Protein 7KSI (pdb70)

Foldseek 3Di:
DQQWDWDDADPDIDIDGPQWADWYFDDDAPQFGKTWTQRNVVRAIKIKTKRFLQLPDQVSLQFLLVFLVVLVAFDAQQAWHFPAKDFSDDDLVRTTMIMTMGHDADFFQLVVLQDQDALVLLLLLLLSVLLQLLSCVLQVQQAQQFARRQKTHHPVSRIYGRGRHDPDDDPDPRDDDCLLGALCVLQVFDDDNLRVLSSSLQSSLSSLVVDRQQDDPHSVSRVVSLCQAAWQDDVVQLVRGDVVSSVVSVPDDGHHHDQLCVSRPPVSFPPDDPVRVVLVVLSSVLSVQSSHRRPVRHDHSVVSCVRVSRVVPDDVVRSDDDHDDDDDDDDHSSVSSVSSVVSSVD

Secondary structure (DSSP, 8-state):
--SEEEEEETTEEEEEETTEEEEEEEEE-SS-EEEEEEETTTTEEEEEEEEESGGGSHHHHHHHHHHHHHHHH---TTB--EEEEE-S-SSTTT--EEEEEEE--SEEHHHHHHS---HHHHHHHHHHHHHHHHHHHHTT---S---GGGEEE-TTS-EEE----------SSPPPP-TT--HHHHTT----TTHHHHHHHHHHHHHHHSS-SS--SSHHHHHHHHHHHH-SPPHHHHTTS-HHHHHHHHTSPP-----HHHHS-GGGS--SSHHHHHHHHHHHHHHHHHS-SSTTTSPPHHHHHTSTTTGGG--HHHH-------------HHHHHHHHHHHH--

Solvent-accessible surface area: 17625 Å² total; per-residue (Å²): 184,103,123,34,50,67,52,112,12,64,153,19,58,0,33,0,43,91,63,1,76,99,23,112,97,98,38,75,47,74,46,7,52,34,0,14,4,82,1,56,102,88,106,92,85,0,10,0,58,25,4,45,96,4,3,85,49,57,45,43,0,61,76,2,35,53,14,5,35,31,14,118,74,11,126,20,124,6,2,12,66,38,70,37,38,15,13,16,39,166,57,44,137,96,0,78,18,0,1,18,0,20,42,42,19,89,24,44,0,52,92,10,6,144,104,162,16,64,6,105,127,10,3,50,4,0,6,6,0,0,1,0,0,40,18,0,25,65,28,67,10,40,0,48,9,0,14,3,56,39,0,19,10,63,107,88,16,41,1,32,0,44,13,0,2,32,63,136,158,54,171,70,127,138,142,75,50,92,60,12,17,1,0,2,24,15,14,57,26,47,94,98,83,19,1,0,0,1,1,0,0,2,0,0,0,17,2,2,53,76,148,65,7,3,50,20,228,87,46,95,43,4,3,27,86,0,4,66,25,34,4,40,16,49,105,62,0,7,151,89,10,101,107,117,47,88,93,77,4,63,108,67,72,139,66,110,23,83,73,38,80,124,10,1,54,86,108,66,11,55,38,113,52,141,114,31,98,108,32,4,49,35,0,41,57,0,0,34,90,0,5,29,12,10,7,82,156,11,27,45,10,84,84,0,2,96,11,69,0,0,58,83,66,100,59,101,87,39,7,120,33,123,83,136,140,178,64,99,142,145,37,85,111,141,88,12,35,70,46,0,28,126,41,9,103,171

Radius of gyration: 21.52 Å; Cα contacts (8 Å, |Δi|>4): 553; chains: 1; bounding box: 42×51×68 Å

Sequence (346 aa):
DNQFYSVEVGDSTFTVLKRYQNLKPIGSGAQGIVCAAYDAVLDRNVAIKKLSRPFQNQTHAKRAYRELVLMKCVNHKNIISLLNVFTPQKTLEEFQDVYLVMELMDANLCQVIQMELDHERMSYLLYQMLCGIKHLHSAGIIHRDLKPSNIVVKSDCTLKILDFGLASFMMTPYVVTRYYRAPEVILGMGYKENVDIWSVGCIMGEMVRHKILFPGRDYIDQWNKVIEQLGTPCPEFMKKLQPTVRNYVENRPKYAGLTFPKLFPDSLFPADSEHNKLKASQARDLLSKMLVIDPAKRISVDDALQHPYINVWYDPAEVEAPPPQLDEREHTIEEWKELIYKEVMN

GO terms:
  GO:0005515 protein binding (F, IPI)
  GO:0006468 protein phosphorylation (P, IMP)
  GO:0004705 JUN kinase activity (F, TAS)
  GO:0004708 MAP kinase kinase activity (F, TAS)
  GO:0007165 signal transduction (P, TAS)
  GO:0038095 Fc-epsilon receptor signaling pathway (P, TAS)
  GO:0005654 nucleoplasm (C, TAS)
  GO:0005829 cytosol (C, TAS)
  GO:0090398 cellular senescence (P, TAS)
  GO:0005654 nucleoplasm (C, IDA)

Nearest PDB structures (foldseek):
  1pmn-assembly1_A  TM=9.966E-01  e=2.059E-62  Homo sapiens
  2zdt-assembly1_A  TM=9.951E-01  e=8.839E-62  Homo sapiens
  3cgf-assembly1_A  TM=9.981E-01  e=5.021E-61  unclassified
  1pmv-assembly1_A  TM=9.876E-01  e=7.902E-62  Homo sapiens
  4awi-assembly1_A  TM=9.811E-01  e=5.556E-59  Homo sapiens

Structure (mmCIF, N/CA/C/O backbone):
data_7KSI
#
_entry.id   7KSI
#
_cell.length_a   52.133
_cell.length_b   71.086
_cell.length_c   107.398
_cell.angle_alpha   90.000
_cell.angle_beta   90.000
_cell.angle_gamma   90.000
#
_symmetry.space_group_name_H-M   'P 21 21 21'
#
loop_
_entity.id
_entity.type
_entity.pdbx_description
1 polymer 'Mitogen-activated protein kinase 10'
2 non-polymer 4-(4-{[(2-chloro-6-fluorophenyl)carbamoyl]amino}-1H-pyrazol-1-yl)-5-methyl-N-(oxetan-3-yl)thiophene-2-carboxamide
3 water water
#
loop_
_atom_site.group_PDB
_atom_site.id
_atom_site.type_symbol
_atom_site.label_atom_id
_atom_site.label_alt_id
_atom_site.label_comp_id
_atom_site.label_asym_id
_atom_site.label_entity_id
_atom_site.label_seq_id
_atom_site.pdbx_PDB_ins_code
_atom_site.Cartn_x
_atom_site.Cartn_y
_atom_site.Cartn_z
_atom_site.occupancy
_atom_site.B_iso_or_equiv
_atom_site.auth_seq_id
_atom_site.auth_comp_id
_atom_site.auth_asym_id
_atom_site.auth_atom_id
_atom_site.pdbx_PDB_model_num
ATOM 1 N N . ASP A 1 45 ? 25.239 7.424 61.472 1.00 42.57 45 ASP A N 1
ATOM 2 C CA . ASP A 1 45 ? 24.522 8.460 62.214 1.00 42.85 45 ASP A CA 1
ATOM 3 C C . ASP A 1 45 ? 24.265 9.663 61.300 1.00 41.71 45 ASP A C 1
ATOM 4 O O . ASP A 1 45 ? 23.122 10.119 61.206 1.00 42.29 45 ASP A O 1
ATOM 12 N N . ASN A 1 46 ? 25.301 10.157 60.581 1.00 39.89 46 ASN A N 1
ATOM 13 C CA . ASN A 1 46 ? 25.107 11.248 59.604 1.00 38.60 46 ASN A CA 1
ATOM 14 C C . ASN A 1 46 ? 24.206 10.689 58.481 1.00 36.13 46 ASN A C 1
ATOM 15 O O . ASN A 1 46 ? 24.390 9.542 58.079 1.00 36.33 46 ASN A O 1
ATOM 26 N N . GLN A 1 47 ? 23.172 11.433 58.081 1.00 34.32 47 GLN A N 1
ATOM 27 C CA . GLN A 1 47 ? 22.243 10.980 57.030 1.00 33.46 47 GLN A CA 1
ATOM 28 C C . GLN A 1 47 ? 22.923 10.858 55.661 1.00 31.47 47 GLN A C 1
ATOM 29 O O . GLN A 1 47 ? 22.482 10.072 54.829 1.00 30.72 47 GLN A O 1
ATOM 43 N N . PHE A 1 48 ? 23.978 11.646 55.431 1.00 30.76 48 PHE A N 1
ATOM 44 C CA . PHE A 1 48 ? 24.704 11.693 54.177 1.00 30.71 48 PHE A CA 1
ATOM 45 C C . PHE A 1 48 ? 26.148 11.214 54.341 1.00 30.68 48 PHE A C 1
ATOM 46 O O . PHE A 1 48 ? 26.690 11.228 55.446 1.00 30.34 48 PHE A O 1
ATOM 63 N N . TYR A 1 49 ? 26.771 10.821 53.219 1.00 30.36 49 TYR A N 1
ATOM 64 C CA . TYR A 1 49 ? 28.191 10.485 53.146 1.00 30.20 49 TYR A CA 1
ATOM 65 C C . TYR A 1 49 ? 28.731 10.982 51.781 1.00 30.64 49 TYR A C 1
ATOM 66 O O . TYR A 1 49 ? 27.959 11.166 50.835 1.00 30.46 49 TYR A O 1
ATOM 84 N N . SER A 1 50 ? 30.031 11.280 51.710 1.00 31.40 50 SER A N 1
ATOM 85 C CA . SER A 1 50 ? 30.657 11.813 50.502 1.00 33.09 50 SER A CA 1
ATOM 86 C C . SER A 1 50 ? 31.646 10.847 49.894 1.00 35.04 50 SER A C 1
ATOM 87 O O . SER A 1 50 ? 32.432 10.236 50.615 1.00 34.94 50 SER A O 1
ATOM 95 N N . VAL A 1 51 ? 31.629 10.742 48.551 1.00 36.83 51 VAL A N 1
ATOM 96 C CA . VAL A 1 51 ? 32.535 9.879 47.794 1.00 38.99 51 VAL A CA 1
ATOM 97 C C . VAL A 1 51 ? 33.005 10.615 46.551 1.00 41.36 51 VAL A C 1
ATOM 98 O O . VAL A 1 51 ? 32.248 11.375 45.947 1.00 41.13 51 VAL A O 1
ATOM 111 N N . GLU A 1 52 ? 34.267 10.388 46.178 1.00 43.35 52 GLU A N 1
ATOM 112 C CA . GLU A 1 52 ? 34.875 11.032 45.027 1.00 45.71 52 GLU A CA 1
ATOM 113 C C . GLU A 1 52 ? 34.624 10.177 43.791 1.00 47.88 52 GLU A C 1
ATOM 114 O O . GLU A 1 52 ? 34.867 8.971 43.814 1.00 48.42 52 GLU A O 1
ATOM 126 N N . VAL A 1 53 ? 34.097 10.794 42.732 1.00 48.92 53 VAL A N 1
ATOM 127 C CA . VAL A 1 53 ? 33.816 10.129 41.466 1.00 50.36 53 VAL A CA 1
ATOM 128 C C . VAL A 1 53 ? 34.470 10.994 40.406 1.00 51.63 53 VAL A C 1
ATOM 129 O O . VAL A 1 53 ? 33.863 11.954 39.925 1.00 51.91 53 VAL A O 1
ATOM 142 N N . GLY A 1 54 ? 35.730 10.696 40.109 1.00 51.99 54 GLY A N 1
ATOM 143 C CA . GLY A 1 54 ? 36.506 11.495 39.175 1.00 52.44 54 GLY A CA 1
ATOM 144 C C . GLY A 1 54 ? 36.832 12.818 39.832 1.00 52.39 54 GLY A C 1
ATOM 145 O O . GLY A 1 54 ? 37.298 12.835 40.971 1.00 52.93 54 GLY A O 1
ATOM 149 N N . ASP A 1 55 ? 36.547 13.933 39.152 1.00 51.77 55 ASP A N 1
ATOM 150 C CA . ASP A 1 55 ? 36.777 15.262 39.723 1.00 51.34 55 ASP A CA 1
ATOM 151 C C . ASP A 1 55 ? 35.591 15.744 40.587 1.00 49.34 55 ASP A C 1
ATOM 152 O O . ASP A 1 55 ? 35.722 16.785 41.224 1.00 49.63 55 ASP A O 1
ATOM 161 N N . SER A 1 56 ? 34.445 15.014 40.613 1.00 47.15 56 SER A N 1
ATOM 162 C CA . SER A 1 56 ? 33.248 15.443 41.349 1.00 45.22 56 SER A CA 1
ATOM 163 C C . SER A 1 56 ? 33.028 14.733 42.686 1.00 42.55 56 SER A C 1
ATOM 164 O O . SER A 1 56 ? 33.058 13.502 42.744 1.00 42.77 56 SER A O 1
ATOM 172 N N . THR A 1 57 ? 32.727 15.510 43.743 1.00 40.14 57 THR A N 1
ATOM 173 C CA . THR A 1 57 ? 32.409 14.949 45.053 1.00 38.45 57 THR A CA 1
ATOM 174 C C . THR A 1 57 ? 30.892 14.793 45.123 1.00 35.92 57 THR A C 1
ATOM 175 O O . THR A 1 57 ? 30.167 15.769 44.936 1.00 35.87 57 THR A O 1
ATOM 186 N N . PHE A 1 58 ? 30.422 13.569 45.391 1.00 33.44 58 PHE A N 1
ATOM 187 C CA . PHE A 1 58 ? 29.003 13.258 45.510 1.00 31.67 58 PHE A CA 1
ATOM 188 C C . PHE A 1 58 ? 28.643 13.053 46.978 1.00 29.57 58 PHE A C 1
ATOM 189 O O . PHE A 1 58 ? 29.063 12.055 47.565 1.00 29.64 58 PHE A O 1
ATOM 206 N N . THR A 1 59 ? 27.854 13.971 47.564 1.00 27.87 59 THR A N 1
ATOM 207 C CA . THR A 1 59 ? 27.376 13.849 48.943 1.00 26.77 59 THR A CA 1
ATOM 208 C C . THR A 1 59 ? 25.940 13.380 48.839 1.00 25.21 59 THR A C 1
ATOM 209 O O . THR A 1 59 ? 25.071 14.133 48.420 1.00 24.74 59 THR A O 1
ATOM 220 N N . VAL A 1 60 ? 25.693 12.107 49.182 1.00 24.33 60 VAL A N 1
ATOM 221 C CA . VAL A 1 60 ? 24.386 11.494 48.994 1.00 23.95 60 VAL A CA 1
ATOM 222 C C . VAL A 1 60 ? 23.869 10.806 50.244 1.00 23.97 60 VAL A C 1
ATOM 223 O O . VAL A 1 60 ? 24.637 10.532 51.168 1.00 23.74 60 VAL A O 1
ATOM 236 N N . LEU A 1 61 ? 22.556 10.512 50.266 1.00 24.06 61 LEU A N 1
ATOM 237 C CA . LEU A 1 61 ? 21.926 9.758 51.362 1.00 24.62 61 LEU A CA 1
ATOM 238 C C . LEU A 1 61 ? 22.584 8.360 51.441 1.00 24.25 61 LEU A C 1
ATOM 239 O O . LEU A 1 61 ? 22.948 7.794 50.407 1.00 24.18 61 LEU A O 1
ATOM 255 N N . LYS A 1 62 ? 22.772 7.834 52.647 1.00 24.22 62 LYS A N 1
ATOM 256 C CA . LYS A 1 62 ? 23.461 6.544 52.829 1.00 24.49 62 LYS A CA 1
ATOM 257 C C . LYS A 1 62 ? 22.747 5.346 52.198 1.00 23.77 62 LYS A C 1
ATOM 258 O O . LYS A 1 62 ? 23.378 4.304 52.027 1.00 23.67 62 LYS A O 1
ATOM 277 N N . ARG A 1 63 ? 21.472 5.490 51.800 1.00 23.25 63 ARG A N 1
ATOM 278 C CA . ARG A 1 63 ? 20.775 4.431 51.077 1.00 22.66 63 ARG A CA 1
ATOM 279 C C . ARG A 1 63 ? 21.465 4.157 49.725 1.00 23.07 63 ARG A C 1
ATOM 280 O O . ARG A 1 63 ? 21.391 3.045 49.241 1.00 23.50 63 ARG A O 1
ATOM 301 N N . TYR A 1 64 ? 22.123 5.160 49.117 1.00 23.13 64 TYR A N 1
ATOM 302 C CA . TYR A 1 64 ? 22.781 4.979 47.819 1.00 23.32 64 TYR A CA 1
ATOM 303 C C . TYR A 1 64 ? 24.208 4.534 48.039 1.00 24.99 64 TYR A C 1
ATOM 304 O O . TYR A 1 64 ? 24.996 5.299 48.568 1.00 25.83 64 TYR A O 1
ATOM 322 N N . GLN A 1 65 ? 24.543 3.313 47.612 1.00 25.75 6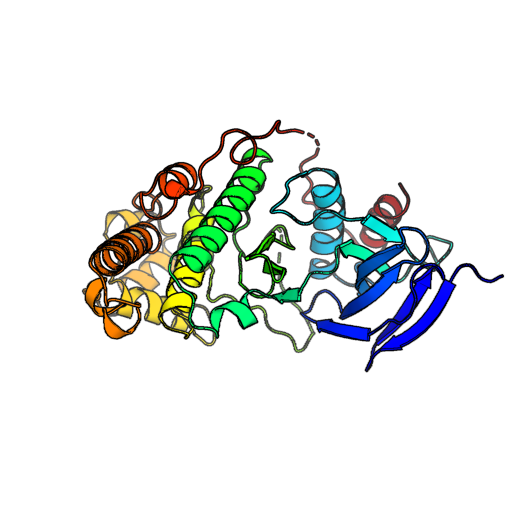5 GLN A N 1
ATOM 323 C CA . GLN A 1 65 ? 25.849 2.709 47.821 1.00 26.98 65 GLN A CA 1
ATOM 324 C C . GLN A 1 65 ? 26.542 2.328 46.514 1.00 27.20 65 GLN A C 1
ATOM 325 O O . GLN A 1 65 ? 25.884 2.136 45.483 1.00 26.73 65 GLN A O 1
ATOM 339 N N . ASN A 1 66 ? 27.882 2.173 46.573 1.00 27.60 66 ASN A N 1
ATOM 340 C CA . ASN A 1 66 ? 28.689 1.733 45.422 1.00 28.36 66 ASN A CA 1
ATOM 341 C C . ASN A 1 66 ? 28.488 2.638 44.197 1.00 28.32 66 ASN A C 1
ATOM 342 O O . ASN A 1 66 ? 28.161 2.164 43.103 1.00 27.76 66 ASN A O 1
ATOM 353 N N . LEU A 1 67 ? 28.672 3.939 44.397 1.00 28.83 67 LEU A N 1
ATOM 354 C CA . LEU A 1 67 ? 28.546 4.921 43.331 1.00 30.28 67 LEU A CA 1
ATOM 355 C C . LEU A 1 67 ? 29.667 4.699 42.318 1.00 32.22 67 LEU A C 1
ATOM 356 O O . LEU A 1 67 ? 30.800 4.446 42.710 1.00 32.21 67 LEU A O 1
ATOM 372 N N . LYS A 1 68 ? 29.344 4.758 41.024 1.00 33.76 68 LYS A N 1
ATOM 373 C CA . LYS A 1 68 ? 30.326 4.556 39.963 1.00 36.03 68 LYS A CA 1
ATOM 374 C C . LYS A 1 68 ? 30.027 5.534 38.827 1.00 38.42 68 LYS A C 1
ATOM 375 O O . LYS A 1 68 ? 28.857 5.764 38.527 1.00 37.76 68 LYS A O 1
ATOM 394 N N . PRO A 1 69 ? 31.052 6.100 38.162 1.00 40.83 69 PRO A N 1
ATOM 395 C CA . PRO A 1 69 ? 30.767 7.026 37.051 1.00 42.51 69 PRO A CA 1
ATOM 396 C C . PRO A 1 69 ? 30.187 6.298 35.843 1.00 44.30 69 PRO A C 1
ATOM 397 O O . PRO A 1 69 ? 30.555 5.153 35.598 1.00 44.31 69 PRO A O 1
ATOM 408 N N . ILE A 1 70 ? 29.245 6.935 35.129 1.00 45.79 70 ILE A N 1
ATOM 409 C CA . ILE A 1 70 ? 28.637 6.360 33.921 1.00 47.94 70 ILE A CA 1
ATOM 410 C C . ILE A 1 70 ? 28.659 7.369 32.756 1.00 50.63 70 ILE A C 1
ATOM 411 O O . ILE A 1 70 ? 28.977 6.998 31.628 1.00 51.06 70 ILE A O 1
ATOM 427 N N . GLY A 1 71 ? 28.311 8.625 33.029 0.00 52.19 71 GLY A N 1
ATOM 428 C CA . GLY A 1 71 ? 28.296 9.656 32.000 0.00 54.20 71 GLY A CA 1
ATOM 429 C C . GLY A 1 71 ? 28.283 11.066 32.549 0.00 55.90 71 GLY A C 1
ATOM 430 O O . GLY A 1 71 ? 28.246 11.273 33.765 0.00 56.09 71 GLY A O 1
ATOM 434 N N . SER A 1 72 ? 28.340 12.048 31.641 0.00 56.92 72 SER A N 1
ATOM 435 C CA . SER A 1 72 ? 28.340 13.467 32.005 0.00 58.35 72 SER A CA 1
ATOM 436 C C . SER A 1 72 ? 28.106 14.319 30.754 0.00 59.09 72 SER A C 1
ATOM 437 O O . SER A 1 72 ? 28.674 14.023 29.702 0.00 59.41 72 SER A O 1
ATOM 445 N N . GLY A 1 73 ? 27.278 15.354 30.881 0.00 59.06 73 GLY A N 1
ATOM 446 C CA . GLY A 1 73 ? 26.935 16.235 29.771 0.00 59.38 73 GLY A CA 1
ATOM 447 C C . GLY A 1 73 ? 27.432 17.655 29.939 0.00 59.34 73 GLY A C 1
ATOM 448 O O . GLY A 1 73 ? 28.440 18.037 29.345 0.00 59.60 73 GLY A O 1
ATOM 452 N N . ALA A 1 74 ? 26.690 18.466 30.702 0.00 58.77 74 ALA A N 1
ATOM 453 C CA . ALA A 1 74 ? 27.025 19.879 30.932 0.00 58.57 74 ALA A CA 1
ATOM 454 C C . ALA A 1 74 ? 26.304 20.425 32.183 0.00 57.82 74 ALA A C 1
ATOM 455 O O . ALA A 1 74 ? 26.919 21.114 32.999 0.00 58.07 74 ALA A O 1
ATOM 462 N N . GLN A 1 75 ? 25.002 20.122 32.322 0.00 56.44 75 GLN A N 1
ATOM 463 C CA . GLN A 1 75 ? 24.208 20.537 33.474 0.00 55.16 75 GLN A CA 1
ATOM 464 C C . GLN A 1 75 ? 24.676 19.840 34.756 0.00 52.96 75 GLN A C 1
ATOM 465 O O . GLN A 1 75 ? 24.570 20.421 35.835 0.00 53.19 75 GLN A O 1
ATOM 479 N N . GLY A 1 76 ? 25.157 18.600 34.643 0.00 50.67 76 GLY A N 1
ATOM 480 C CA . GLY A 1 76 ? 25.636 17.869 35.805 0.00 48.34 76 GLY A CA 1
ATOM 481 C C . GLY A 1 76 ? 26.349 16.572 35.500 0.00 45.33 76 GLY A C 1
ATOM 482 O O . GLY A 1 76 ? 26.364 16.090 34.363 0.00 45.87 76 GLY A O 1
ATOM 486 N N . ILE A 1 77 ? 26.950 16.012 36.546 1.00 41.93 77 ILE A N 1
ATOM 487 C CA . ILE A 1 77 ? 27.674 14.752 36.511 1.00 38.64 77 ILE A CA 1
ATOM 488 C C . ILE A 1 77 ? 26.698 13.658 36.944 1.00 34.43 77 ILE A C 1
ATOM 489 O O . ILE A 1 77 ? 25.763 13.920 37.704 1.00 33.20 77 ILE A O 1
ATOM 505 N N . VAL A 1 78 ? 26.878 12.451 36.410 1.00 32.19 78 VAL A N 1
ATOM 506 C CA . VAL A 1 78 ? 25.967 11.349 36.679 1.00 30.73 78 VAL A CA 1
ATOM 507 C C . VAL A 1 78 ? 26.725 10.129 37.190 1.00 30.40 78 VAL A C 1
ATOM 508 O O . VAL A 1 78 ? 27.850 9.865 36.760 1.00 31.13 78 VAL A O 1
ATOM 521 N N . CYS A 1 79 ? 26.078 9.365 38.081 1.00 29.02 79 CYS A N 1
ATOM 522 C CA . CYS A 1 79 ? 26.632 8.145 38.660 1.00 28.66 79 CYS A CA 1
ATOM 523 C C . CYS A 1 79 ? 25.597 7.060 38.674 1.00 27.10 79 CYS A C 1
ATOM 524 O O . CYS A 1 79 ? 24.417 7.350 38.806 1.00 26.80 79 CYS A O 1
ATOM 532 N N . ALA A 1 80 ? 26.048 5.803 38.625 1.00 26.07 80 ALA A N 1
ATOM 533 C CA . ALA A 1 80 ? 25.225 4.635 38.891 1.00 25.74 80 ALA A CA 1
ATOM 534 C C . ALA A 1 80 ? 25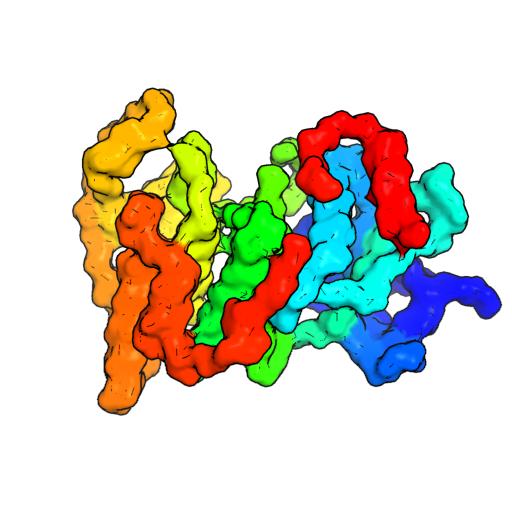.382 4.371 40.397 1.00 25.21 80 ALA A C 1
ATOM 535 O O . ALA A 1 80 ? 26.424 4.679 40.979 1.00 25.28 80 ALA A O 1
ATOM 542 N N . ALA A 1 81 ? 24.365 3.801 41.027 1.00 24.45 81 ALA A N 1
ATOM 543 C CA . ALA A 1 81 ? 24.424 3.460 42.449 1.00 24.30 81 ALA A CA 1
ATOM 544 C C . ALA A 1 81 ? 23.380 2.392 42.766 1.00 23.98 81 ALA A C 1
ATOM 545 O O . ALA A 1 81 ? 22.395 2.243 42.044 1.00 23.83 81 ALA A O 1
ATOM 552 N N . TYR A 1 82 ? 23.614 1.647 43.825 1.00 23.35 82 TYR A N 1
ATOM 553 C CA . TYR A 1 82 ? 22.665 0.682 44.330 1.00 23.09 82 TYR A CA 1
ATOM 554 C C . TYR A 1 82 ? 21.861 1.403 45.416 1.00 23.08 82 TYR A C 1
ATOM 555 O O . TYR A 1 82 ? 22.448 1.962 46.330 1.00 23.36 82 TYR A O 1
ATOM 573 N N . ASP A 1 83 ? 20.541 1.396 45.323 1.00 23.00 83 ASP A N 1
ATOM 574 C CA . ASP A 1 83 ? 19.679 1.997 46.342 1.00 23.21 83 ASP A CA 1
ATOM 575 C C . ASP A 1 83 ? 19.274 0.852 47.310 1.00 23.15 83 ASP A C 1
ATOM 576 O O . ASP A 1 83 ? 18.448 0.009 46.967 1.00 23.06 83 ASP A O 1
ATOM 585 N N . ALA A 1 84 ? 19.884 0.811 48.479 1.00 23.08 84 ALA A N 1
ATOM 586 C CA . ALA A 1 84 ? 19.602 -0.197 49.501 1.00 24.67 84 ALA A CA 1
ATOM 587 C C . ALA A 1 84 ? 18.182 -0.154 50.067 1.00 25.80 84 ALA A C 1
ATOM 588 O O . ALA A 1 84 ? 17.759 -1.146 50.644 1.00 26.64 84 ALA A O 1
ATOM 595 N N . VAL A 1 85 ? 17.441 0.955 49.908 1.00 25.64 85 VAL A N 1
ATOM 596 C CA . VAL A 1 85 ? 16.075 1.042 50.429 1.00 26.08 85 VAL A CA 1
ATOM 597 C C . VAL A 1 85 ? 15.115 0.361 49.457 1.00 26.53 85 VAL A C 1
ATOM 598 O O . VAL A 1 85 ? 14.381 -0.540 49.853 1.00 27.39 85 VAL A O 1
ATOM 611 N N . LEU A 1 86 ? 15.116 0.782 48.185 1.00 25.84 86 LEU A N 1
ATOM 612 C CA . LEU A 1 86 ? 14.251 0.204 47.151 1.00 26.48 86 LEU A CA 1
ATOM 613 C C . LEU A 1 86 ? 14.804 -1.115 46.580 1.00 26.84 86 LEU A C 1
ATOM 614 O O . LEU A 1 86 ? 14.092 -1.768 45.824 1.00 27.13 86 LEU A O 1
ATOM 630 N N . ASP A 1 87 ? 16.042 -1.517 46.947 1.00 26.63 87 ASP A N 1
ATOM 631 C CA . ASP A 1 87 ? 16.695 -2.725 46.458 1.00 27.14 87 ASP A CA 1
ATOM 632 C C . ASP A 1 87 ? 16.771 -2.708 44.931 1.00 27.32 87 ASP A C 1
ATOM 633 O O . ASP A 1 87 ? 16.339 -3.657 44.274 1.00 27.56 87 ASP A O 1
ATOM 642 N N . ARG A 1 88 ? 17.271 -1.606 44.363 1.00 27.01 88 ARG A N 1
ATOM 643 C CA . ARG A 1 88 ? 17.381 -1.484 42.898 1.00 27.25 88 ARG A CA 1
ATOM 644 C C . ARG A 1 88 ? 18.456 -0.477 42.523 1.00 26.41 88 ARG A C 1
ATOM 645 O O . ARG A 1 88 ? 18.826 0.364 43.340 1.00 26.09 88 ARG A O 1
ATOM 666 N N . ASN A 1 89 ? 18.969 -0.578 41.293 1.00 25.61 89 ASN A N 1
ATOM 667 C CA . ASN A 1 89 ? 20.009 0.318 40.811 1.00 25.19 89 ASN A CA 1
ATOM 668 C C . ASN A 1 89 ? 19.387 1.596 40.290 1.00 24.22 89 ASN A C 1
ATOM 669 O O . ASN A 1 89 ? 18.332 1.580 39.662 1.00 24.20 89 ASN A O 1
ATOM 680 N N . VAL A 1 90 ? 20.053 2.700 40.563 1.00 23.47 90 VAL A N 1
ATOM 681 C CA . VAL A 1 90 ? 19.602 4.029 40.203 1.00 22.72 90 VAL A CA 1
ATOM 682 C C . VAL A 1 90 ? 20.746 4.834 39.579 1.00 21.85 90 VAL A C 1
ATOM 683 O O . VAL A 1 90 ? 21.917 4.454 39.683 1.00 21.32 90 VAL A O 1
ATOM 696 N N . ALA A 1 91 ? 20.371 5.952 38.917 1.00 21.00 91 ALA A N 1
ATOM 697 C CA . ALA A 1 91 ? 21.265 6.944 38.353 1.00 20.32 91 ALA A CA 1
ATOM 698 C C . ALA A 1 91 ? 21.059 8.207 39.181 1.00 20.03 91 ALA A C 1
ATOM 699 O O . ALA A 1 91 ? 19.919 8.620 39.416 1.00 20.65 91 ALA A O 1
ATOM 706 N N . ILE A 1 92 ? 22.156 8.840 39.595 1.00 19.21 92 ILE A N 1
ATOM 707 C CA . ILE A 1 92 ? 22.114 10.060 40.397 1.00 18.97 92 ILE A CA 1
ATOM 708 C C . ILE A 1 92 ? 22.806 11.168 39.624 1.00 18.93 92 ILE A C 1
ATOM 709 O O . ILE A 1 92 ? 23.941 10.997 39.202 1.00 19.09 92 ILE A O 1
ATOM 725 N N . LYS A 1 93 ? 22.131 12.296 39.457 1.00 18.55 93 LYS A N 1
ATOM 726 C CA . LYS A 1 93 ? 22.690 13.465 38.784 1.00 18.67 93 LYS A CA 1
ATOM 727 C C . LYS A 1 93 ? 22.902 14.588 39.791 1.00 19.84 93 LYS A C 1
ATOM 728 O O . LYS A 1 93 ? 21.962 14.974 40.488 1.00 20.42 93 LYS A O 1
ATOM 747 N N . LYS A 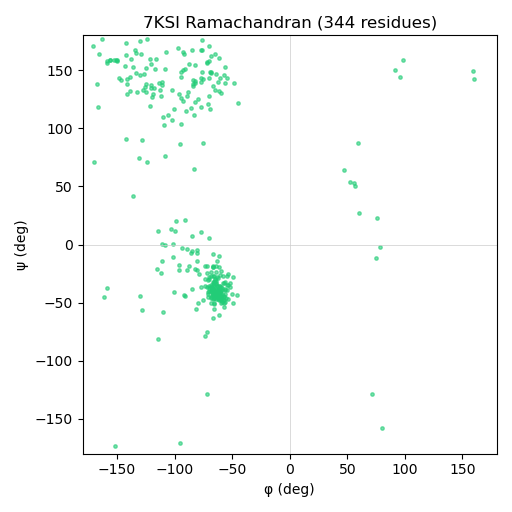1 94 ? 24.120 15.149 39.839 1.00 20.08 94 LYS A N 1
ATOM 748 C CA . LYS A 1 94 ? 24.419 16.269 40.703 1.00 21.13 94 LYS A CA 1
ATOM 749 C C . LYS A 1 94 ? 24.294 17.576 39.906 1.00 22.38 94 LYS A C 1
ATOM 750 O O . LYS A 1 94 ? 24.897 17.714 38.850 1.00 22.11 94 LYS A O 1
ATOM 769 N N . LEU A 1 95 ? 23.556 18.528 40.445 1.00 23.69 95 LEU A N 1
ATOM 770 C CA . LEU A 1 95 ? 23.367 19.875 39.890 1.00 25.11 95 LEU A CA 1
ATOM 771 C C . LEU A 1 95 ? 24.147 20.764 40.863 1.00 25.78 95 LEU A C 1
ATOM 772 O O . LEU A 1 95 ? 23.700 20.966 41.993 1.00 25.43 95 LEU A O 1
ATOM 788 N N . SER A 1 96 ? 25.348 21.210 40.463 1.00 26.27 96 SER A N 1
ATOM 789 C CA . SER A 1 96 ? 26.228 22.034 41.291 1.00 27.54 96 SER A CA 1
ATOM 790 C C . SER A 1 96 ? 25.857 23.506 41.233 1.00 28.28 96 SER A C 1
ATOM 791 O O . SER A 1 96 ? 26.023 24.127 40.176 1.00 28.64 96 SER A O 1
ATOM 799 N N . ARG A 1 97 ? 25.346 24.088 42.343 1.00 28.45 97 ARG A N 1
ATOM 800 C CA . ARG A 1 97 ? 25.004 25.528 42.378 1.00 29.22 97 ARG A CA 1
ATOM 801 C C . ARG A 1 97 ? 24.071 25.912 41.194 1.00 28.20 97 ARG A C 1
ATOM 802 O O . ARG A 1 97 ? 24.440 26.768 40.386 1.00 28.18 97 ARG A O 1
ATOM 823 N N . PRO A 1 98 ? 22.928 25.218 41.003 1.00 27.06 98 PRO A N 1
ATOM 824 C CA . PRO A 1 98 ? 22.081 25.506 39.824 1.00 27.00 98 PRO A CA 1
ATOM 825 C C . PRO A 1 98 ? 21.668 26.963 39.640 1.00 27.41 98 PRO A C 1
ATOM 826 O O . PRO A 1 98 ? 21.401 27.389 38.524 1.00 27.26 98 PRO A O 1
ATOM 837 N N . PHE A 1 99 ? 21.641 27.708 40.748 1.00 27.58 99 PHE A N 1
ATOM 838 C CA . PHE A 1 99 ? 21.275 29.119 40.827 1.00 28.27 99 PHE A CA 1
ATOM 839 C C . PHE A 1 99 ? 22.410 30.085 40.417 1.00 29.66 99 PHE A C 1
ATOM 840 O O . PHE A 1 99 ? 22.172 31.294 40.380 1.00 29.87 99 PHE A O 1
ATOM 857 N N . GLN A 1 100 ? 23.627 29.574 40.130 1.00 30.32 100 GLN A N 1
ATOM 858 C CA . GLN A 1 100 ? 24.796 30.400 39.797 1.00 31.73 100 GLN A CA 1
ATOM 859 C C . GLN A 1 100 ? 24.583 31.397 38.630 1.00 33.54 100 GLN A C 1
ATOM 860 O O . GLN A 1 100 ? 25.135 32.498 38.669 1.00 33.88 100 GLN A O 1
ATOM 874 N N . ASN A 1 101 ? 23.796 31.021 37.613 1.00 34.45 101 ASN A N 1
ATOM 875 C CA . ASN A 1 101 ? 23.504 31.915 36.493 1.00 36.34 101 ASN A CA 1
ATOM 876 C C . ASN A 1 101 ? 22.111 31.637 35.891 1.00 37.53 101 ASN A C 1
ATOM 877 O O . ASN A 1 101 ? 21.560 30.559 36.080 1.00 37.48 101 ASN A O 1
ATOM 888 N N . GLN A 1 102 ? 21.558 32.628 35.182 1.00 38.02 102 GLN A N 1
ATOM 889 C CA . GLN A 1 102 ? 20.220 32.578 34.574 1.00 39.12 102 GLN A CA 1
ATOM 890 C C . GLN A 1 102 ? 19.962 31.319 33.738 1.00 39.88 102 GLN A C 1
ATOM 891 O O . GLN A 1 102 ? 18.877 30.745 33.826 1.00 40.43 102 GLN A O 1
ATOM 905 N N . THR A 1 103 ? 20.939 30.896 32.923 1.00 39.83 103 THR A N 1
ATOM 906 C CA . THR A 1 103 ? 20.787 29.728 32.054 1.00 40.27 103 THR A CA 1
ATOM 907 C C . THR A 1 103 ? 20.672 28.428 32.855 1.00 40.81 103 THR A C 1
ATOM 908 O O . THR A 1 103 ? 19.813 27.591 32.565 1.00 40.98 103 THR A O 1
ATOM 919 N N . HIS A 1 104 ? 21.559 28.248 33.839 1.00 40.49 104 HIS A N 1
ATOM 920 C CA . HIS A 1 104 ? 21.531 27.078 34.699 1.00 40.51 104 HIS A CA 1
ATOM 921 C C . HIS A 1 104 ? 20.236 27.075 35.521 1.00 39.29 104 HIS A C 1
ATOM 922 O O . HIS A 1 104 ? 19.578 26.037 35.606 1.00 39.45 104 HIS A O 1
ATOM 936 N N . ALA A 1 105 ? 19.883 28.232 36.128 1.00 37.68 105 ALA A N 1
ATOM 937 C CA . ALA A 1 105 ? 18.729 28.369 37.021 1.00 37.29 105 ALA A CA 1
ATOM 938 C C . ALA A 1 105 ? 17.383 28.098 36.352 1.00 36.87 105 ALA A C 1
ATOM 939 O O . ALA A 1 105 ? 16.554 27.386 36.929 1.00 36.66 105 ALA A O 1
ATOM 946 N N . LYS A 1 106 ? 17.156 28.681 35.156 1.00 36.13 106 LYS A N 1
ATOM 947 C CA . LYS A 1 106 ? 15.915 28.492 34.407 1.00 36.04 106 LYS A CA 1
ATOM 948 C C . LYS A 1 106 ? 15.706 27.027 34.070 1.00 35.27 106 LYS A C 1
ATOM 949 O O . LYS A 1 106 ? 14.586 26.544 34.192 1.00 35.57 106 LYS A O 1
ATOM 968 N N . ARG A 1 107 ? 16.762 26.329 33.606 1.00 34.23 107 ARG A N 1
ATOM 969 C CA . ARG A 1 107 ? 16.655 24.910 33.242 1.00 33.80 107 ARG A CA 1
ATOM 970 C C . ARG A 1 107 ? 16.417 24.051 34.482 1.00 32.91 107 ARG A C 1
ATOM 971 O O . ARG A 1 107 ? 15.559 23.170 34.448 1.00 33.02 107 ARG A O 1
ATOM 992 N N . ALA A 1 108 ? 17.170 24.288 35.568 1.00 31.84 108 ALA A N 1
ATOM 993 C CA . ALA A 1 108 ? 17.019 23.487 36.782 1.00 31.19 108 ALA A CA 1
ATOM 994 C C . ALA A 1 108 ? 15.606 23.603 37.357 1.00 30.60 108 ALA A C 1
ATOM 995 O O . ALA A 1 108 ? 14.978 22.583 37.640 1.00 30.21 108 ALA A O 1
ATOM 1002 N N . TYR A 1 109 ? 15.076 24.832 37.445 1.00 30.26 109 TYR A N 1
ATOM 1003 C CA . TYR A 1 109 ? 13.752 25.069 37.993 1.00 30.45 109 TYR A CA 1
ATOM 1004 C C . TYR A 1 109 ? 12.677 24.449 37.117 1.00 29.25 109 TYR A C 1
ATOM 1005 O O . TYR A 1 109 ? 11.837 23.704 37.616 1.00 28.75 109 TYR A O 1
ATOM 1023 N N . ARG A 1 110 ? 12.720 24.742 35.815 1.00 28.92 110 ARG A N 1
ATOM 1024 C CA . ARG A 1 110 ? 11.739 24.256 34.852 1.00 28.95 110 ARG A CA 1
ATOM 1025 C C . ARG A 1 110 ? 11.668 22.730 34.841 1.00 28.71 110 ARG A C 1
ATOM 1026 O O . ARG A 1 110 ? 10.578 22.178 34.917 1.00 28.98 110 ARG A O 1
ATOM 1047 N N . GLU A 1 111 ? 12.816 22.053 34.780 1.00 28.05 111 GLU A N 1
ATOM 1048 C CA . GLU A 1 111 ? 12.840 20.597 34.710 1.00 27.84 111 GLU A CA 1
ATOM 1049 C C . GLU A 1 111 ? 12.392 19.953 36.029 1.00 27.97 111 GLU A C 1
ATOM 1050 O O . GLU A 1 111 ? 11.764 18.895 35.986 1.00 27.83 111 GLU A O 1
ATOM 1062 N N . LEU A 1 112 ? 12.621 20.605 37.178 1.00 28.05 112 LEU A N 1
ATOM 1063 C CA . LEU A 1 112 ? 12.119 20.087 38.454 1.00 29.55 112 LEU A CA 1
ATOM 1064 C C . LEU A 1 112 ? 10.585 20.168 38.483 1.00 31.53 112 LEU A C 1
ATOM 1065 O O . LEU A 1 112 ? 9.938 19.199 38.873 1.00 32.08 112 LEU A O 1
ATOM 1081 N N . VAL A 1 113 ? 10.008 21.297 38.034 1.00 33.06 113 VAL A N 1
ATOM 1082 C CA . VAL A 1 113 ? 8.554 21.493 38.007 1.00 35.22 113 VAL A CA 1
ATOM 1083 C C . VAL A 1 113 ? 7.883 20.577 36.966 1.00 36.00 113 VAL A C 1
ATOM 1084 O O . VAL A 1 113 ? 6.929 19.878 37.306 1.00 35.99 113 VAL A O 1
ATOM 1097 N N . LEU A 1 114 ? 8.386 20.557 35.720 1.00 36.66 114 LEU A N 1
ATOM 1098 C CA . LEU A 1 114 ? 7.817 19.709 34.662 1.00 37.93 114 LEU A CA 1
ATOM 1099 C C . LEU A 1 114 ? 7.956 18.212 34.960 1.00 39.32 114 LEU A C 1
ATOM 1100 O O . LEU A 1 114 ? 7.064 17.458 34.586 1.00 39.96 114 LEU A O 1
ATOM 1116 N N . MET A 1 115 ? 9.041 17.771 35.626 1.00 39.68 115 MET A N 1
ATOM 1117 C CA . MET A 1 115 ? 9.223 16.349 35.931 1.00 40.81 115 MET A CA 1
ATOM 1118 C C . MET A 1 115 ? 8.091 15.820 36.809 1.00 43.34 115 MET A C 1
ATOM 1119 O O . MET A 1 115 ? 7.605 14.708 36.584 1.00 43.83 115 MET A O 1
ATOM 1133 N N . LYS A 1 116 ? 7.675 16.606 37.803 1.00 44.47 116 LYS A N 1
ATOM 1134 C CA . LYS A 1 116 ? 6.579 16.228 38.696 1.00 45.74 116 LYS A CA 1
ATOM 1135 C C . LYS A 1 116 ? 5.228 16.221 37.943 1.00 46.10 116 LYS A C 1
ATOM 1136 O O . LYS A 1 116 ? 4.344 15.451 38.310 1.00 46.53 116 LYS A O 1
ATOM 1155 N N . CYS A 1 117 ? 5.085 17.032 36.874 0.00 45.84 117 CYS A N 1
ATOM 1156 C CA . CYS A 1 117 ? 3.876 17.061 36.060 0.00 46.15 117 CYS A CA 1
ATOM 1157 C C . CYS A 1 117 ? 3.754 15.779 35.189 0.00 44.84 117 CYS A C 1
ATOM 1158 O O . CYS A 1 117 ? 2.949 14.916 35.533 0.00 45.77 117 CYS A O 1
ATOM 1166 N N . VAL A 1 118 ? 4.543 15.650 34.086 1.00 42.56 118 VAL A N 1
ATOM 1167 C CA . VAL A 1 118 ? 4.484 14.523 33.136 1.00 40.66 118 VAL A CA 1
ATOM 1168 C C . VAL A 1 118 ? 4.637 13.149 33.778 1.00 38.08 118 VAL A C 1
ATOM 1169 O O . VAL A 1 118 ? 5.451 12.974 34.675 1.00 37.87 118 VAL A O 1
ATOM 1182 N N . ASN A 1 119 ? 3.895 12.163 33.260 1.00 36.30 119 ASN A N 1
ATOM 1183 C CA . ASN A 1 119 ? 3.922 10.787 33.753 1.00 35.04 119 ASN A CA 1
ATOM 1184 C C . ASN A 1 119 ? 3.809 9.865 32.547 1.00 32.55 119 ASN A C 1
ATOM 1185 O O . ASN A 1 119 ? 2.699 9.555 32.107 1.00 33.09 119 ASN A O 1
ATOM 1196 N N . HIS A 1 120 ? 4.955 9.478 31.970 1.00 29.59 120 HIS A N 1
ATOM 1197 C CA . HIS A 1 120 ? 4.959 8.626 30.781 1.00 27.53 120 HIS A CA 1
ATOM 1198 C C . HIS A 1 120 ? 6.155 7.694 30.793 1.00 25.62 120 HIS A C 1
ATOM 1199 O O . HIS A 1 120 ? 7.249 8.086 31.189 1.00 25.23 120 HIS A O 1
ATOM 1213 N N . LYS A 1 121 ? 5.949 6.461 30.348 1.00 24.47 121 LYS A N 1
ATOM 1214 C CA . LYS A 1 121 ? 6.998 5.446 30.329 1.00 23.77 121 LYS A CA 1
ATOM 1215 C C . LYS A 1 121 ? 8.190 5.838 29.453 1.00 21.90 121 LYS A C 1
ATOM 1216 O O . LYS A 1 121 ? 9.288 5.367 29.730 1.00 21.88 121 LYS A O 1
ATOM 1235 N N . ASN A 1 122 ? 7.992 6.697 28.421 1.00 20.44 122 ASN A N 1
ATOM 1236 C CA . ASN A 1 122 ? 9.089 7.160 27.554 1.00 19.87 122 ASN A CA 1
ATOM 1237 C C . ASN A 1 122 ? 9.628 8.547 27.903 1.00 20.10 122 ASN A C 1
ATOM 1238 O O . ASN A 1 122 ? 10.442 9.084 27.153 1.00 19.68 122 ASN A O 1
ATOM 1249 N N . ILE A 1 123 ? 9.239 9.089 29.071 1.00 20.19 123 ILE A N 1
ATOM 1250 C CA . ILE A 1 123 ? 9.715 10.369 29.588 1.00 20.79 123 ILE A CA 1
ATOM 1251 C C . ILE A 1 123 ? 10.263 10.103 30.972 1.00 21.51 123 ILE A C 1
ATOM 1252 O O . ILE A 1 123 ? 9.683 9.338 31.750 1.00 21.06 123 ILE A O 1
ATOM 1268 N N . ILE A 1 124 ? 11.399 10.710 31.283 1.00 22.46 124 ILE A N 1
ATOM 1269 C CA . ILE A 1 124 ? 12.037 10.585 32.595 1.00 23.92 124 ILE A CA 1
ATOM 1270 C C . ILE A 1 124 ? 11.071 10.811 33.776 1.00 24.47 124 ILE A C 1
ATOM 1271 O O . ILE A 1 124 ? 10.262 11.742 33.755 1.00 25.08 124 ILE A O 1
ATOM 1287 N N . SER A 1 125 ? 11.216 9.998 34.810 1.00 24.46 125 SER A N 1
ATOM 1288 C CA . SER A 1 125 ? 10.464 10.138 36.053 1.00 25.15 125 SER A CA 1
ATOM 1289 C C . SER A 1 125 ? 11.464 10.018 37.205 1.00 24.41 125 SER A C 1
ATOM 1290 O O . SER A 1 125 ? 12.280 9.097 37.203 1.00 24.72 125 SER A O 1
ATOM 1298 N N . LEU A 1 126 ? 11.419 10.937 38.169 1.00 23.92 126 LEU A N 1
ATOM 1299 C CA . LEU A 1 126 ? 12.336 10.889 39.298 1.00 24.07 126 LEU A CA 1
ATOM 1300 C C . LEU A 1 126 ? 11.838 9.969 40.393 1.00 24.01 126 LEU A C 1
ATOM 1301 O O . LEU A 1 126 ? 10.668 10.000 40.765 1.00 24.97 126 LEU A O 1
ATOM 1317 N N . LEU A 1 127 ? 12.755 9.199 40.960 1.00 22.92 127 LEU A N 1
ATOM 1318 C CA . LEU A 1 127 ? 12.496 8.374 42.130 1.00 21.82 127 LEU A CA 1
ATOM 1319 C C . LEU A 1 127 ? 12.680 9.245 43.384 1.00 21.81 127 LEU A C 1
ATOM 1320 O O . LEU A 1 127 ? 11.906 9.110 44.337 1.00 21.93 127 LEU A O 1
ATOM 1336 N N . ASN A 1 128 ? 13.693 10.148 43.377 1.00 20.94 128 ASN A N 1
ATOM 1337 C CA . ASN A 1 128 ? 13.983 11.018 44.510 1.00 20.81 128 ASN A CA 1
ATOM 1338 C C . ASN A 1 128 ? 14.665 12.331 44.056 1.00 20.90 128 ASN A C 1
ATOM 1339 O O . ASN A 1 128 ? 15.175 12.434 42.930 1.00 20.41 128 ASN A O 1
ATOM 1350 N N . VAL A 1 129 ? 14.571 13.341 44.917 1.00 21.09 129 VAL A N 1
ATOM 1351 C CA . VAL A 1 129 ? 15.198 14.673 44.793 1.00 21.72 129 VAL A CA 1
ATOM 1352 C C . VAL A 1 129 ? 15.693 14.994 46.195 1.00 21.64 129 VAL A C 1
ATOM 1353 O O . VAL A 1 129 ? 14.907 14.860 47.136 1.00 22.16 129 VAL A O 1
ATOM 1366 N N . PHE A 1 130 ? 16.944 15.442 46.356 1.00 21.13 130 PHE A N 1
ATOM 1367 C CA . PHE A 1 130 ? 17.440 15.794 47.693 1.00 21.18 130 PHE A CA 1
ATOM 1368 C C . PHE A 1 130 ? 18.620 16.735 47.651 1.00 21.64 130 PHE A C 1
ATOM 1369 O O . PHE A 1 130 ? 19.317 16.796 46.645 1.00 21.60 130 PHE A O 1
ATOM 1386 N N . THR A 1 131 ? 18.842 17.463 48.759 1.00 22.31 131 THR A N 1
ATOM 1387 C CA . THR A 1 131 ? 20.008 18.318 48.947 1.00 23.06 131 THR A CA 1
ATOM 1388 C C . THR A 1 131 ? 20.683 17.910 50.264 1.00 23.73 131 THR A C 1
ATOM 1389 O O . THR A 1 131 ? 19.958 17.696 51.230 1.00 24.73 131 THR A O 1
ATOM 1400 N N . PRO A 1 132 ? 22.027 17.766 50.361 1.00 24.26 132 PRO A N 1
ATOM 1401 C CA . PRO A 1 132 ? 22.631 17.457 51.678 1.00 25.44 132 PRO A CA 1
ATOM 1402 C C . PRO A 1 132 ? 22.653 18.631 52.673 1.00 26.97 132 PRO A C 1
ATOM 1403 O O . PRO A 1 132 ? 22.844 18.429 53.882 1.00 27.25 132 PRO A O 1
ATOM 1414 N N . GLN A 1 133 ? 22.496 19.868 52.164 1.00 27.11 133 GLN A N 1
ATOM 1415 C CA . GLN A 1 133 ? 22.502 21.087 52.967 1.00 27.50 133 GLN A CA 1
ATOM 1416 C C . GLN A 1 133 ? 21.157 21.261 53.696 1.00 28.90 133 GLN A C 1
ATOM 1417 O O . GLN A 1 133 ? 20.100 20.964 53.129 1.00 28.33 133 GLN A O 1
ATOM 1431 N N . LYS A 1 134 ? 21.209 21.710 54.974 1.00 30.40 134 LYS A N 1
ATOM 1432 C CA . LYS A 1 134 ? 20.030 21.811 55.842 1.00 32.44 134 LYS A CA 1
ATOM 1433 C C . LYS A 1 134 ? 19.224 23.127 55.766 1.00 33.60 134 LYS A C 1
ATOM 1434 O O . LYS A 1 134 ? 18.062 23.126 56.181 1.00 34.08 134 LYS A O 1
ATOM 1453 N N . THR A 1 135 ? 19.799 24.223 55.246 1.00 33.39 135 THR A N 1
ATOM 1454 C CA . THR A 1 135 ? 19.079 25.502 55.166 1.00 33.68 135 THR A CA 1
ATOM 1455 C C . THR A 1 135 ? 19.241 26.171 53.788 1.00 34.44 135 THR A C 1
ATOM 1456 O O . THR A 1 135 ? 20.076 25.754 52.986 1.00 34.24 135 THR A O 1
ATOM 1467 N N . LEU A 1 136 ? 18.427 27.207 53.514 1.00 34.77 136 LEU A N 1
ATOM 1468 C CA . LEU A 1 136 ? 18.515 27.976 52.282 1.00 35.34 136 LEU A CA 1
ATOM 1469 C C . LEU A 1 136 ? 19.886 28.659 52.201 1.00 35.81 136 LEU A C 1
ATOM 1470 O O . LEU A 1 136 ? 20.474 28.685 51.125 1.00 36.29 136 LEU A O 1
ATOM 1486 N N . GLU A 1 137 ? 20.402 29.185 53.329 1.00 35.23 137 GLU A N 1
ATOM 1487 C CA . GLU A 1 137 ? 21.699 29.873 53.362 1.00 35.38 137 GLU A CA 1
ATOM 1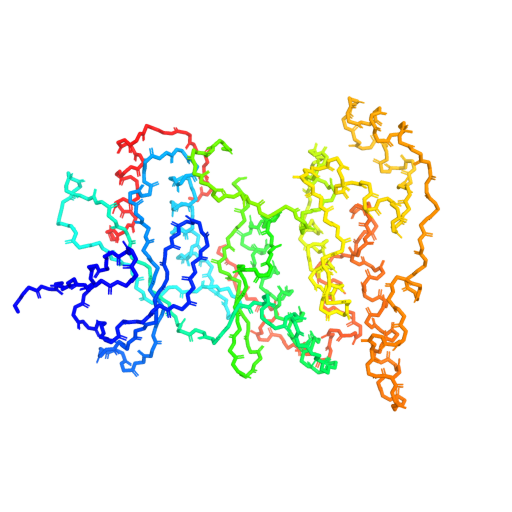488 C C . GLU A 1 137 ? 22.824 28.930 52.965 1.00 34.41 137 GLU A C 1
ATOM 1489 O O . GLU A 1 137 ? 23.698 29.302 52.187 1.00 34.50 137 GLU A O 1
ATOM 1501 N N . GLU A 1 138 ? 22.791 27.710 53.489 1.00 33.28 138 GLU A N 1
ATOM 1502 C CA . GLU A 1 138 ? 23.809 26.707 53.219 1.00 32.70 138 GLU A CA 1
ATOM 1503 C C . GLU A 1 138 ? 23.601 25.995 51.878 1.00 31.54 138 GLU A C 1
ATOM 1504 O O . GLU A 1 138 ? 24.569 25.475 51.341 1.00 32.41 138 GLU A O 1
ATOM 1516 N N . PHE A 1 139 ? 22.366 25.995 51.327 1.00 29.70 139 PHE A N 1
ATOM 1517 C CA . PHE A 1 139 ? 21.996 25.332 50.062 1.00 28.39 139 PHE A CA 1
ATOM 1518 C C . PHE A 1 139 ? 22.978 25.552 48.889 1.00 28.53 139 PHE A C 1
ATOM 1519 O O . PHE A 1 139 ? 23.246 26.693 48.515 1.00 29.16 139 PHE A O 1
ATOM 1536 N N . GLN A 1 140 ? 23.512 24.456 48.336 1.00 27.52 140 GLN A N 1
ATOM 1537 C CA . GLN A 1 140 ? 24.474 24.474 47.235 1.00 27.76 140 GLN A CA 1
ATOM 1538 C C . GLN A 1 140 ? 24.068 23.559 46.072 1.00 26.90 140 GLN A C 1
ATOM 1539 O O . GLN A 1 140 ? 23.981 24.023 44.937 1.00 27.10 140 GLN A O 1
ATOM 1553 N N . ASP A 1 141 ? 23.844 22.255 46.337 1.00 25.73 141 ASP A N 1
ATOM 1554 C CA . ASP A 1 141 ? 23.617 21.279 45.277 1.00 25.24 141 ASP A CA 1
ATOM 1555 C C . ASP A 1 141 ? 22.272 20.567 45.356 1.00 24.08 141 ASP A C 1
ATOM 1556 O O . ASP A 1 141 ? 21.689 20.432 46.429 1.00 24.64 141 ASP A O 1
ATOM 1565 N N . VAL A 1 142 ? 21.807 20.086 44.213 1.00 22.22 142 VAL A N 1
ATOM 1566 C CA . VAL A 1 142 ? 20.573 19.314 44.086 1.00 21.49 142 VAL A CA 1
ATOM 1567 C C . VAL A 1 142 ? 20.976 17.975 43.496 1.00 21.23 142 VAL A C 1
ATOM 1568 O O . VAL A 1 142 ? 21.803 17.944 42.582 1.00 21.72 142 VAL A O 1
ATOM 1581 N N . TYR A 1 143 ? 20.412 16.869 44.007 1.00 20.48 143 TYR A N 1
ATOM 1582 C CA . TYR A 1 143 ? 20.675 15.540 43.459 1.00 20.16 143 TYR A CA 1
ATOM 1583 C C . TYR A 1 143 ? 19.352 14.976 42.971 1.00 19.96 143 TYR A C 1
ATOM 1584 O O . TYR A 1 143 ? 18.356 15.053 43.681 1.00 21.34 143 TYR A O 1
ATOM 1602 N N . LEU A 1 144 ? 19.318 14.486 41.741 1.00 18.85 144 LEU A N 1
ATOM 1603 C CA . LEU A 1 144 ? 18.119 13.910 41.144 1.00 18.34 144 LEU A CA 1
ATOM 1604 C C . LEU A 1 144 ? 18.385 12.418 40.998 1.00 18.57 144 LEU A C 1
ATOM 1605 O O . LEU A 1 144 ? 19.469 12.036 40.547 1.00 19.55 144 LEU A O 1
ATOM 1621 N N . VAL A 1 145 ? 17.397 11.575 41.326 1.00 17.29 145 VAL A N 1
ATOM 1622 C CA . VAL A 1 145 ? 17.549 10.124 41.259 1.00 17.04 145 VAL A CA 1
ATOM 1623 C C . VAL A 1 145 ? 16.508 9.555 40.297 1.00 18.34 145 VAL A C 1
ATOM 1624 O O . VAL A 1 145 ? 15.349 9.958 40.336 1.00 19.40 145 VAL A O 1
ATOM 1637 N N . MET A 1 146 ? 16.921 8.654 39.421 1.00 17.89 146 MET A N 1
ATOM 1638 C CA . MET A 1 146 ? 16.014 7.976 38.500 1.00 18.28 146 MET A CA 1
ATOM 1639 C C . MET A 1 146 ? 16.441 6.526 38.343 1.00 18.89 146 MET A C 1
ATOM 1640 O O . MET A 1 146 ? 17.515 6.129 38.801 1.00 18.70 146 MET A O 1
ATOM 1654 N N . GLU A 1 147 ? 15.621 5.737 37.622 1.00 19.67 147 GLU A N 1
ATOM 1655 C CA . GLU A 1 147 ? 15.933 4.353 37.255 1.00 21.25 147 GLU A CA 1
ATOM 1656 C C . GLU A 1 147 ? 17.271 4.322 36.485 1.00 21.61 147 GLU A C 1
ATOM 1657 O O . GLU A 1 147 ? 17.529 5.238 35.700 1.00 21.78 147 GLU A O 1
ATOM 1669 N N . LEU A 1 148 ? 18.130 3.327 36.754 1.00 20.94 148 LEU A N 1
ATOM 1670 C CA . LEU A 1 148 ? 19.406 3.247 36.065 1.00 21.33 148 LEU A CA 1
ATOM 1671 C C . LEU A 1 148 ? 19.155 2.635 34.678 1.00 20.72 148 LEU A C 1
ATOM 1672 O O . LEU A 1 148 ? 18.527 1.586 34.576 1.00 20.65 148 LEU A O 1
ATOM 1688 N N . MET A 1 149 ? 19.575 3.327 33.613 1.00 20.34 149 MET A N 1
ATOM 1689 C CA . MET A 1 149 ? 19.416 2.800 32.252 1.00 20.27 149 MET A CA 1
ATOM 1690 C C . MET A 1 149 ? 20.742 2.107 31.865 1.00 20.70 149 MET A C 1
ATOM 1691 O O . MET A 1 149 ? 21.571 1.886 32.753 1.00 21.64 149 MET A O 1
ATOM 1705 N N . ASP A 1 150 ? 20.934 1.696 30.591 1.00 19.74 150 ASP A N 1
ATOM 1706 C CA . ASP A 1 150 ? 22.159 0.998 30.210 1.00 19.82 150 ASP A CA 1
ATOM 1707 C C . ASP A 1 150 ? 23.053 1.804 29.283 1.00 20.07 150 ASP A C 1
ATOM 1708 O O . ASP A 1 150 ? 24.256 1.543 29.232 1.00 20.64 150 ASP A O 1
ATOM 1717 N N . ALA A 1 151 ? 22.490 2.754 28.526 1.00 19.15 151 ALA A N 1
ATOM 1718 C CA . ALA A 1 151 ? 23.268 3.536 27.574 1.00 19.03 151 ALA A CA 1
ATOM 1719 C C . ALA A 1 151 ? 22.481 4.781 27.105 1.00 18.81 151 ALA A C 1
ATOM 1720 O O . ALA A 1 151 ? 21.274 4.865 27.325 1.00 18.56 151 ALA A O 1
ATOM 1727 N N . ASN A 1 152 ? 23.172 5.753 26.493 1.00 18.47 152 ASN A N 1
ATOM 1728 C CA . ASN A 1 152 ? 22.506 6.865 25.822 1.00 18.76 152 ASN A CA 1
ATOM 1729 C C . ASN A 1 152 ? 22.333 6.460 24.334 1.00 19.22 152 ASN A C 1
ATOM 1730 O O . ASN A 1 152 ? 22.962 5.493 23.866 1.00 19.68 152 ASN A O 1
ATOM 1741 N N . LEU A 1 153 ? 21.485 7.194 23.593 1.00 18.85 153 LEU A N 1
ATOM 1742 C CA . LEU A 1 153 ? 21.226 6.885 22.201 1.00 19.19 153 LEU A CA 1
ATOM 1743 C C . LEU A 1 153 ? 22.437 7.103 21.302 1.00 19.43 153 LEU A C 1
ATOM 1744 O O . LEU A 1 153 ? 22.477 6.510 20.232 1.00 20.27 153 LEU A O 1
ATOM 1760 N N . CYS A 1 154 ? 23.458 7.883 21.731 1.00 19.51 154 CYS A N 1
ATOM 1761 C CA . CYS A 1 154 ? 24.691 8.038 20.933 1.00 20.39 154 CYS A CA 1
ATOM 1762 C C . CYS A 1 154 ? 25.376 6.685 20.762 1.00 20.57 154 CYS A C 1
ATOM 1763 O O . CYS A 1 154 ? 25.890 6.387 19.688 1.00 21.40 154 CYS A O 1
ATOM 1771 N N . GLN A 1 155 ? 25.410 5.880 21.829 1.00 20.33 155 GLN A N 1
ATOM 1772 C CA . GLN A 1 155 ? 26.016 4.556 21.772 1.00 20.80 155 GLN A CA 1
ATOM 1773 C C . GLN A 1 155 ? 25.195 3.638 20.851 1.00 21.05 155 GLN A C 1
ATOM 1774 O O . GLN A 1 155 ? 25.763 2.900 20.052 1.00 21.21 155 GLN A O 1
ATOM 1788 N N . VAL A 1 156 ? 23.868 3.690 20.958 1.00 21.02 156 VAL A N 1
ATOM 1789 C CA . VAL A 1 156 ? 22.975 2.880 20.124 1.00 21.44 156 VAL A CA 1
ATOM 1790 C C . VAL A 1 156 ? 23.155 3.213 18.634 1.00 22.08 156 VAL A C 1
ATOM 1791 O O . VAL A 1 156 ? 23.194 2.307 17.795 1.00 22.99 156 VAL A O 1
ATOM 1804 N N . ILE A 1 157 ? 23.233 4.499 18.307 1.00 21.83 157 ILE A N 1
ATOM 1805 C CA . ILE A 1 157 ? 23.424 4.992 16.936 1.00 22.30 157 ILE A CA 1
ATOM 1806 C C . ILE A 1 157 ? 24.652 4.353 16.278 1.00 22.72 157 ILE A C 1
ATOM 1807 O O . ILE A 1 157 ? 24.624 4.129 15.078 1.00 22.58 157 ILE A O 1
ATOM 1823 N N . GLN A 1 158 ? 25.721 4.081 17.052 1.00 23.15 158 GLN A N 1
ATOM 1824 C CA . GLN A 1 158 ? 26.946 3.490 16.514 1.00 24.10 158 GLN A CA 1
ATOM 1825 C C . GLN A 1 158 ? 26.776 2.034 16.047 1.00 23.86 158 GLN A C 1
ATOM 1826 O O . GLN A 1 158 ? 27.553 1.569 15.208 1.00 24.22 158 GLN A O 1
ATOM 1840 N N . MET A 1 159 ? 25.781 1.326 16.578 1.00 22.92 159 MET A N 1
ATOM 1841 C CA . MET A 1 159 ? 25.534 -0.073 16.242 1.00 23.06 159 MET A CA 1
ATOM 1842 C C . MET A 1 159 ? 24.630 -0.231 15.010 1.00 22.98 159 MET A C 1
ATOM 1843 O O . MET A 1 159 ? 23.804 0.637 14.713 1.00 22.02 159 MET A O 1
ATOM 1857 N N . GLU A 1 160 ? 24.750 -1.388 14.330 1.00 23.31 160 GLU A N 1
ATOM 1858 C CA . GLU A 1 160 ? 23.864 -1.740 13.237 1.00 24.56 160 GLU A CA 1
ATOM 1859 C C . GLU A 1 160 ? 22.652 -2.306 13.906 1.00 26.15 160 GLU A C 1
ATOM 1860 O O . GLU A 1 160 ? 22.763 -3.290 14.645 1.00 27.82 160 GLU A O 1
ATOM 1872 N N . LEU A 1 161 ? 21.501 -1.723 13.649 1.00 26.11 161 LEU A N 1
ATOM 1873 C CA . LEU A 1 161 ? 20.256 -2.177 14.231 1.00 26.53 161 LEU A CA 1
ATOM 1874 C C . LEU A 1 161 ? 19.379 -2.789 13.175 1.00 26.37 161 LEU A C 1
ATOM 1875 O O . LEU A 1 161 ? 19.308 -2.279 12.050 1.00 26.86 161 LEU A O 1
ATOM 1891 N N . ASP A 1 162 ? 18.701 -3.885 13.530 1.00 25.23 162 ASP A N 1
ATOM 1892 C CA . ASP A 1 162 ? 17.716 -4.471 12.640 1.00 24.95 162 ASP A CA 1
ATOM 1893 C C . ASP A 1 162 ? 16.493 -3.491 12.589 1.00 24.04 162 ASP A C 1
ATOM 1894 O O . ASP A 1 162 ? 16.443 -2.513 13.364 1.00 24.45 162 ASP A O 1
ATOM 1903 N N . HIS A 1 163 ? 15.538 -3.725 11.681 1.00 22.49 163 HIS A N 1
ATOM 1904 C CA . HIS A 1 163 ? 14.349 -2.871 11.597 1.00 21.15 163 HIS A CA 1
ATOM 1905 C C . HIS A 1 163 ? 13.488 -2.995 12.840 1.00 20.29 163 HIS A C 1
ATOM 1906 O O . HIS A 1 163 ? 12.834 -2.026 13.216 1.00 20.27 163 HIS A O 1
ATOM 1920 N N . GLU A 1 164 ? 13.454 -4.185 13.466 1.00 19.94 164 GLU A N 1
ATOM 1921 C CA . GLU A 1 164 ? 12.674 -4.405 14.677 1.00 20.53 164 GLU A CA 1
ATOM 1922 C C . GLU A 1 164 ? 13.088 -3.402 15.793 1.00 20.09 164 GLU A C 1
ATOM 1923 O O . GLU A 1 164 ? 12.234 -2.684 16.290 1.00 19.41 164 GLU A O 1
ATOM 1935 N N . ARG A 1 165 ? 14.387 -3.328 16.124 1.00 20.28 165 ARG A N 1
ATOM 1936 C CA . ARG A 1 165 ? 14.879 -2.418 17.155 1.00 21.47 165 ARG A CA 1
ATOM 1937 C C . ARG A 1 165 ? 14.833 -0.940 16.713 1.00 20.80 165 ARG A C 1
ATOM 1938 O O . ARG A 1 165 ? 14.365 -0.095 17.474 1.00 20.68 165 ARG A O 1
ATOM 1959 N N . MET A 1 166 ? 15.268 -0.633 15.480 1.00 20.19 166 MET A N 1
ATOM 1960 C CA . MET A 1 166 ? 15.230 0.744 14.967 1.00 20.29 166 MET A CA 1
ATOM 1961 C C . MET A 1 166 ? 13.802 1.321 15.003 1.00 18.43 166 MET A C 1
ATOM 1962 O O . MET A 1 166 ? 13.608 2.405 15.542 1.00 16.97 166 MET A O 1
ATOM 1976 N N . SER A 1 167 ? 12.803 0.591 14.471 1.00 17.82 167 SER A N 1
ATOM 1977 C CA . SER A 1 167 ? 11.409 1.049 14.487 1.00 17.90 167 SER A CA 1
ATOM 1978 C C . SER A 1 167 ? 10.816 1.119 15.902 1.00 18.52 167 SER A C 1
ATOM 1979 O O . SER A 1 167 ? 9.985 1.982 16.138 1.00 18.95 167 SER A O 1
ATOM 1987 N N . TYR A 1 168 ? 11.208 0.220 16.831 1.00 18.11 168 TYR A N 1
ATOM 1988 C CA . TYR A 1 168 ? 10.702 0.249 18.203 1.00 18.53 168 TYR A CA 1
ATOM 1989 C C . TYR A 1 168 ? 11.266 1.465 18.942 1.00 18.18 168 TYR A C 1
ATOM 1990 O O . TYR A 1 168 ? 10.541 2.115 19.693 1.00 18.06 168 TYR A O 1
ATOM 2008 N N . LEU A 1 169 ? 12.552 1.787 18.725 1.00 17.58 169 LEU A N 1
ATOM 2009 C CA . LEU A 1 169 ? 13.150 2.973 19.334 1.00 16.81 169 LEU A CA 1
ATOM 2010 C C . LEU A 1 169 ? 12.464 4.238 18.779 1.00 16.23 169 LEU A C 1
ATOM 2011 O O . LEU A 1 169 ? 12.166 5.145 19.540 1.00 15.56 169 LEU A O 1
ATOM 2027 N N . LEU A 1 170 ? 12.185 4.288 17.463 1.00 16.25 170 LEU A N 1
ATOM 2028 C CA . LEU A 1 170 ? 11.520 5.464 16.877 1.00 16.60 170 LEU A CA 1
ATOM 2029 C C . LEU A 1 170 ? 10.081 5.567 17.398 1.00 17.34 170 LEU A C 1
ATOM 2030 O O . LEU A 1 170 ? 9.646 6.653 17.765 1.00 17.47 170 LEU A O 1
ATOM 2046 N N . TYR A 1 171 ? 9.367 4.424 17.514 1.00 17.23 171 TYR A N 1
ATOM 2047 C CA . TYR A 1 171 ? 8.006 4.402 18.052 1.00 17.52 171 TYR A CA 1
ATOM 2048 C C . TYR A 1 171 ? 7.949 5.039 19.464 1.00 17.18 171 TYR A C 1
ATOM 2049 O O . TYR A 1 171 ? 7.063 5.858 19.745 1.00 16.57 171 TYR A O 1
ATOM 2067 N N . GLN A 1 172 ? 8.897 4.660 20.343 1.00 16.93 172 GLN A N 1
ATOM 2068 C CA . GLN A 1 172 ? 8.947 5.169 21.722 1.00 17.19 172 GLN A CA 1
ATOM 2069 C C . GLN A 1 172 ? 9.294 6.654 21.812 1.00 18.15 172 GLN A C 1
ATOM 2070 O O . GLN A 1 172 ? 8.711 7.365 22.632 1.00 18.84 172 GLN A O 1
ATOM 2084 N N . MET A 1 173 ? 10.200 7.151 20.947 1.00 17.85 173 MET A N 1
ATOM 2085 C CA . MET A 1 173 ? 10.511 8.578 20.912 1.00 17.62 173 MET A CA 1
ATOM 2086 C C . MET A 1 173 ? 9.256 9.345 20.508 1.00 16.69 173 MET A C 1
ATOM 2087 O O . MET A 1 173 ? 8.923 10.329 21.152 1.00 16.21 173 MET A O 1
ATOM 2101 N N . LEU A 1 174 ? 8.512 8.840 19.502 1.00 15.94 174 LEU A N 1
ATOM 2102 C CA . LEU A 1 174 ? 7.281 9.488 19.080 1.00 15.59 174 LEU A CA 1
ATOM 2103 C C . LEU A 1 174 ? 6.209 9.432 20.162 1.00 15.37 174 LEU A C 1
ATOM 2104 O O . LEU A 1 174 ? 5.470 10.398 20.292 1.00 15.14 174 LEU A O 1
ATOM 2120 N N . CYS A 1 175 ? 6.103 8.333 20.931 1.00 15.83 175 CYS A N 1
ATOM 2121 C CA . CYS A 1 175 ? 5.141 8.284 22.048 1.00 17.54 175 CYS A CA 1
ATOM 2122 C C . CYS A 1 175 ? 5.507 9.322 23.126 1.00 18.69 175 CYS A C 1
ATOM 2123 O O . CYS A 1 175 ? 4.619 9.992 23.679 1.00 19.29 175 CYS A O 1
ATOM 2131 N N . GLY A 1 176 ? 6.801 9.455 23.414 1.00 18.64 176 GLY A N 1
ATOM 2132 C CA . GLY A 1 176 ? 7.275 10.419 24.410 1.00 18.90 176 GLY A CA 1
ATOM 2133 C C . GLY A 1 176 ? 7.016 11.852 23.972 1.00 18.88 176 GLY A C 1
ATOM 2134 O O . GLY A 1 176 ? 6.456 12.637 24.733 1.00 19.33 176 GLY A O 1
ATOM 2138 N N . ILE A 1 177 ? 7.334 12.180 22.714 1.00 18.47 177 ILE A N 1
ATOM 2139 C CA . ILE A 1 177 ? 7.085 13.517 22.166 1.00 20.26 177 ILE A CA 1
ATOM 2140 C C . ILE A 1 177 ? 5.590 13.804 22.131 1.00 20.34 177 ILE A C 1
ATOM 2141 O O . ILE A 1 177 ? 5.189 14.935 22.417 1.00 19.84 177 ILE A O 1
ATOM 2157 N N . LYS A 1 178 ? 4.760 12.795 21.792 1.00 20.61 178 LYS A N 1
ATOM 2158 C CA . LYS A 1 178 ? 3.301 12.967 21.811 1.00 21.56 178 LYS A CA 1
ATOM 2159 C C . LYS A 1 178 ? 2.820 13.309 23.223 1.00 21.72 178 LYS A C 1
ATOM 2160 O O . LYS A 1 178 ? 1.927 14.140 23.380 1.00 21.96 178 LYS A O 1
ATOM 2179 N N . HIS A 1 179 ? 3.383 12.654 24.248 1.00 21.94 179 HIS A N 1
ATOM 2180 C CA . HIS A 1 179 ? 2.985 12.929 25.621 1.00 22.25 179 HIS A CA 1
ATOM 2181 C C . HIS A 1 179 ? 3.403 14.351 25.999 1.00 22.37 179 HIS A C 1
ATOM 2182 O O . HIS A 1 179 ? 2.610 15.088 26.588 1.00 22.90 179 HIS A O 1
ATOM 2196 N N . LEU A 1 180 ? 4.620 14.764 25.615 1.00 21.76 180 LEU A N 1
ATOM 2197 C CA . LEU A 1 180 ? 5.091 16.120 25.897 1.00 21.95 180 LEU A CA 1
ATOM 2198 C C . LEU A 1 180 ? 4.160 17.151 25.237 1.00 22.75 180 LEU A C 1
ATOM 2199 O O . LEU A 1 180 ? 3.689 18.063 25.916 1.00 23.48 180 LEU A O 1
ATOM 2215 N N . HIS A 1 181 ? 3.798 16.928 23.979 1.00 22.58 181 HIS A N 1
ATOM 2216 C CA . HIS A 1 181 ? 2.905 17.826 23.246 1.00 23.27 181 HIS A CA 1
ATOM 2217 C C . HIS A 1 181 ? 1.505 17.901 23.897 1.00 25.19 181 HIS A C 1
ATOM 2218 O O . HIS A 1 181 ? 0.952 18.987 23.992 1.00 25.30 181 HIS A O 1
ATOM 2232 N N . SER A 1 182 ? 0.963 16.775 24.399 1.00 26.81 182 SER A N 1
ATOM 2233 C CA . SER A 1 182 ? -0.325 16.759 25.104 1.00 28.25 182 SER A CA 1
ATOM 2234 C C . SER A 1 182 ? -0.258 17.574 26.405 1.00 28.76 182 SER A C 1
ATOM 2235 O O . SER A 1 182 ? -1.270 18.147 26.808 1.00 28.96 182 SER A O 1
ATOM 2243 N N . ALA A 1 183 ? 0.922 17.629 27.063 1.00 28.97 183 ALA A N 1
ATOM 2244 C CA . ALA A 1 183 ? 1.126 18.442 28.273 1.00 29.51 183 ALA A CA 1
ATOM 2245 C C . ALA A 1 183 ? 1.489 19.922 27.953 1.00 29.26 183 ALA A C 1
ATOM 2246 O O . ALA A 1 183 ? 1.831 20.677 28.867 1.00 29.42 183 ALA A O 1
ATOM 2253 N N . GLY A 1 184 ? 1.421 20.322 26.678 1.00 28.65 184 GLY A N 1
ATOM 2254 C CA . GLY A 1 184 ? 1.762 21.674 26.243 1.00 28.31 184 GLY A CA 1
ATOM 2255 C C . GLY A 1 184 ? 3.257 21.941 26.187 1.00 27.63 184 GLY A C 1
ATOM 2256 O O . GLY A 1 184 ? 3.675 23.099 26.247 1.00 28.27 184 GLY A O 1
ATOM 2260 N N . ILE A 1 185 ? 4.086 20.885 26.070 1.00 26.10 185 ILE A N 1
ATOM 2261 C CA . ILE A 1 185 ? 5.541 21.038 26.036 1.00 24.97 185 ILE A CA 1
ATOM 2262 C C . ILE A 1 185 ? 6.063 20.716 24.633 1.00 23.76 185 ILE A C 1
ATOM 2263 O O . ILE A 1 185 ? 6.031 19.564 24.233 1.00 23.69 185 ILE A O 1
ATOM 2279 N N . ILE A 1 186 ? 6.539 21.723 23.890 1.00 22.65 186 ILE A N 1
ATOM 2280 C CA . ILE A 1 186 ? 7.143 21.512 22.567 1.00 22.46 186 ILE A CA 1
ATOM 2281 C C . ILE A 1 186 ? 8.662 21.579 22.849 1.00 21.32 186 ILE A C 1
ATOM 2282 O O . ILE A 1 186 ? 9.143 22.568 23.396 1.00 21.41 186 ILE A O 1
ATOM 2298 N N . HIS A 1 187 ? 9.378 20.480 22.618 1.00 19.76 187 HIS A N 1
ATOM 2299 C CA . HIS A 1 187 ? 10.775 20.331 23.041 1.00 19.53 187 HIS A CA 1
ATOM 2300 C C . HIS A 1 187 ? 11.793 21.266 22.319 1.00 19.37 187 HIS A C 1
ATOM 2301 O O . HIS A 1 187 ? 12.463 22.050 22.991 1.00 18.61 187 HIS A O 1
ATOM 2315 N N . ARG A 1 188 ? 11.957 21.130 20.992 1.00 19.34 188 ARG A N 1
ATOM 2316 C CA . ARG A 1 188 ? 12.868 21.936 20.160 1.00 20.29 188 ARG A CA 1
ATOM 2317 C C . ARG A 1 188 ? 14.369 21.601 20.279 1.00 20.40 188 ARG A C 1
ATOM 2318 O O . ARG A 1 188 ? 15.122 22.084 19.429 1.00 21.57 188 ARG A O 1
ATOM 2339 N N . ASP A 1 189 ? 14.818 20.794 21.265 1.00 19.14 189 ASP A N 1
ATOM 2340 C CA . ASP A 1 189 ? 16.227 20.435 21.347 1.00 18.77 189 ASP A CA 1
ATOM 2341 C C . ASP A 1 189 ? 16.418 18.959 21.647 1.00 18.52 189 ASP A C 1
ATOM 2342 O O . ASP A 1 189 ? 17.330 18.583 22.375 1.00 19.05 189 ASP A O 1
ATOM 2351 N N . LEU A 1 190 ? 15.623 18.113 21.000 1.00 18.01 190 LEU A N 1
ATOM 2352 C CA . LEU A 1 190 ? 15.727 16.673 21.183 1.00 17.86 190 LEU A CA 1
ATOM 2353 C C . LEU A 1 190 ? 17.023 16.190 20.542 1.00 17.32 190 LEU A C 1
ATOM 2354 O O . LEU A 1 190 ? 17.296 16.534 19.384 1.00 17.00 190 LEU A O 1
ATOM 2370 N N . LYS A 1 191 ? 17.850 15.441 21.295 1.00 16.86 191 LYS A N 1
ATOM 2371 C CA . LYS A 1 191 ? 19.115 14.951 20.748 1.00 16.59 191 LYS A CA 1
ATOM 2372 C C . LYS A 1 191 ? 19.527 13.616 21.390 1.00 16.53 191 LYS A C 1
ATOM 2373 O O . LYS A 1 191 ? 19.081 13.306 22.501 1.00 16.44 191 LYS A O 1
ATOM 2392 N N . PRO A 1 192 ? 20.393 12.826 20.709 1.00 16.35 192 PRO A N 1
ATOM 2393 C CA . PRO A 1 192 ? 20.762 11.506 21.236 1.00 16.54 192 PRO A CA 1
ATOM 2394 C C . PRO A 1 192 ? 21.347 11.443 22.649 1.00 17.10 192 PRO A C 1
ATOM 2395 O O . PRO A 1 192 ? 21.044 10.499 23.361 1.00 16.92 192 PRO A O 1
ATOM 2406 N N . SER A 1 193 ? 22.182 12.406 23.051 1.00 17.73 193 SER A N 1
ATOM 2407 C CA . SER A 1 193 ? 22.776 12.401 24.392 1.00 18.65 193 SER A CA 1
ATOM 2408 C C . SER A 1 193 ? 21.729 12.552 25.502 1.00 19.94 193 SER A C 1
ATOM 2409 O O . SER A 1 193 ? 21.999 12.167 26.643 1.00 21.34 193 SER A O 1
ATOM 2417 N N . ASN A 1 194 ? 20.554 13.139 25.192 1.00 19.38 194 ASN A N 1
ATOM 2418 C CA . ASN A 1 194 ? 19.477 13.287 26.178 1.00 19.14 194 ASN A CA 1
ATOM 2419 C C . ASN A 1 194 ? 18.402 12.209 26.053 1.00 19.18 194 ASN A C 1
ATOM 2420 O O . ASN A 1 194 ? 17.302 12.389 26.561 1.00 19.38 194 ASN A O 1
ATOM 2431 N N . ILE A 1 195 ? 18.724 11.080 25.406 1.00 18.44 195 ILE A N 1
ATOM 2432 C CA . ILE A 1 195 ? 17.826 9.956 25.268 1.00 18.43 195 ILE A CA 1
ATOM 2433 C C . ILE A 1 195 ? 18.595 8.746 25.767 1.00 18.67 195 ILE A C 1
ATOM 2434 O O . ILE A 1 195 ? 19.758 8.549 25.400 1.00 18.45 195 ILE A O 1
ATOM 2450 N N . VAL A 1 196 ? 17.939 7.941 26.624 1.00 17.61 196 VAL A N 1
ATOM 2451 C CA . VAL A 1 196 ? 18.562 6.763 27.210 1.00 17.40 196 VAL A CA 1
ATOM 2452 C C . VAL A 1 196 ? 17.754 5.530 26.942 1.00 17.26 196 VAL A C 1
ATOM 2453 O O . VAL A 1 196 ? 16.548 5.616 26.756 1.00 17.34 196 VAL A O 1
ATOM 2466 N N . VAL A 1 197 ? 18.427 4.371 26.895 1.00 17.37 197 VAL A N 1
ATOM 2467 C CA . VAL A 1 197 ? 17.769 3.101 26.630 1.00 18.65 197 VAL A CA 1
ATOM 2468 C C . VAL A 1 197 ? 18.314 2.013 27.564 1.00 19.75 197 VAL A C 1
ATOM 2469 O O . VAL A 1 197 ? 19.442 2.107 28.052 1.00 19.63 197 VAL A O 1
ATOM 2482 N N . LYS A 1 198 ? 17.532 0.947 27.723 1.00 20.45 198 LYS A N 1
ATOM 2483 C CA . LYS A 1 198 ? 17.933 -0.262 28.439 1.00 21.57 198 LYS A CA 1
ATOM 2484 C C . LYS A 1 198 ? 18.171 -1.397 27.417 1.00 21.88 198 LYS A C 1
ATOM 2485 O O . LYS A 1 198 ? 17.763 -1.285 26.257 1.00 20.53 198 LYS A O 1
ATOM 2504 N N . SER A 1 199 ? 18.827 -2.495 27.857 1.00 22.73 199 SER A N 1
ATOM 2505 C CA . SER A 1 199 ? 19.115 -3.675 27.025 1.00 23.68 199 SER A CA 1
ATOM 2506 C C . SER A 1 199 ? 17.877 -4.223 26.313 1.00 24.44 199 SER A C 1
ATOM 2507 O O . SER A 1 199 ? 17.994 -4.753 25.216 1.00 25.39 199 SER A O 1
ATOM 2515 N N . ASP A 1 200 ? 16.702 -4.124 26.944 1.00 24.43 200 ASP A N 1
ATOM 2516 C CA . ASP A 1 200 ? 15.442 -4.582 26.356 1.00 24.61 200 ASP A CA 1
ATOM 2517 C C . ASP A 1 200 ? 14.881 -3.616 25.283 1.00 25.12 200 ASP A C 1
ATOM 2518 O O . ASP A 1 200 ? 13.732 -3.771 24.887 1.00 25.51 200 ASP A O 1
ATOM 2527 N N . CYS A 1 201 ? 15.649 -2.616 24.839 1.00 25.60 201 CYS A N 1
ATOM 2528 C CA . CYS A 1 201 ? 15.193 -1.676 23.809 1.00 26.36 201 CYS A CA 1
ATOM 2529 C C . CYS A 1 201 ? 14.227 -0.578 24.334 1.00 25.14 201 CYS A C 1
ATOM 2530 O O . CYS A 1 201 ? 13.865 0.297 23.546 1.00 24.94 201 CYS A O 1
ATOM 2538 N N . THR A 1 202 ? 13.836 -0.580 25.638 1.00 23.54 202 THR A N 1
ATOM 2539 C CA . THR A 1 202 ? 12.972 0.493 26.157 1.00 22.86 202 THR A CA 1
ATOM 2540 C C . THR A 1 202 ? 13.749 1.817 26.193 1.00 21.59 202 THR A C 1
ATOM 2541 O O . THR A 1 202 ? 14.958 1.819 26.382 1.00 21.77 202 THR A O 1
ATOM 2552 N N . LEU A 1 203 ? 13.047 2.934 26.001 1.00 19.87 203 LEU A N 1
ATOM 2553 C CA . LEU A 1 203 ? 13.648 4.243 25.822 1.00 18.42 203 LEU A CA 1
ATOM 2554 C C . LEU A 1 203 ? 12.983 5.332 26.658 1.00 17.90 203 LEU A C 1
ATOM 2555 O O . LEU A 1 203 ? 11.772 5.298 26.856 1.00 18.39 203 LEU A O 1
ATOM 2571 N N . LYS A 1 204 ? 13.768 6.327 27.105 1.00 17.03 204 LYS A N 1
ATOM 2572 C CA . LYS A 1 204 ? 13.255 7.475 27.842 1.00 16.59 204 LYS A CA 1
ATOM 2573 C C . LYS A 1 204 ? 13.984 8.735 27.421 1.00 16.41 204 LYS A C 1
ATOM 2574 O O . LYS A 1 204 ? 15.206 8.718 27.274 1.00 16.83 204 LYS A O 1
ATOM 2593 N N . ILE A 1 205 ? 13.233 9.832 27.259 1.00 15.43 205 ILE A N 1
ATOM 2594 C CA . ILE A 1 205 ? 13.779 11.150 26.977 1.00 15.59 205 ILE A CA 1
ATOM 2595 C C . ILE A 1 205 ? 14.070 11.806 28.361 1.00 15.85 205 ILE A C 1
ATOM 2596 O O . ILE A 1 205 ? 13.211 11.785 29.256 1.00 14.40 205 ILE A O 1
ATOM 2612 N N . LEU A 1 206 ? 15.284 12.366 28.529 1.00 16.43 206 LEU A N 1
ATOM 2613 C CA . LEU A 1 206 ? 15.758 12.911 29.795 1.00 18.27 206 LEU A CA 1
ATOM 2614 C C . LEU A 1 206 ? 15.445 14.376 30.055 1.00 18.73 206 LEU A C 1
ATOM 2615 O O . LEU A 1 206 ? 15.479 14.782 31.213 1.00 18.82 206 LEU A O 1
ATOM 2631 N N . ASP A 1 207 ? 15.188 15.182 29.011 1.00 18.06 207 ASP A N 1
ATOM 2632 C CA . ASP A 1 207 ? 14.992 16.619 29.194 1.00 18.39 207 ASP A CA 1
ATOM 2633 C C . ASP A 1 207 ? 13.712 17.167 28.512 1.00 19.23 207 ASP A C 1
ATOM 2634 O O . ASP A 1 207 ? 12.998 16.442 27.796 1.00 18.50 207 ASP A O 1
ATOM 2643 N N . PHE A 1 208 ? 13.445 18.468 28.746 1.00 19.85 208 PHE A N 1
ATOM 2644 C CA . PHE A 1 208 ? 12.268 19.154 28.247 1.00 21.22 208 PHE A CA 1
ATOM 2645 C C . PHE A 1 208 ? 12.568 20.262 27.216 1.00 22.94 208 PHE A C 1
ATOM 2646 O O . PHE A 1 208 ? 11.658 21.002 26.857 1.00 23.14 208 PHE A O 1
ATOM 2663 N N . GLY A 1 209 ? 13.800 20.332 26.708 1.00 23.65 209 GLY A N 1
ATOM 2664 C CA . GLY A 1 209 ? 14.162 21.251 25.640 1.00 25.08 209 GLY A CA 1
ATOM 2665 C C . GLY A 1 209 ? 14.447 22.699 25.969 1.00 26.71 209 GLY A C 1
ATOM 2666 O O . GLY A 1 209 ? 14.793 23.043 27.101 1.00 26.37 209 GLY A O 1
ATOM 2670 N N . LEU A 1 210 ? 14.316 23.557 24.935 1.00 27.96 210 LEU A N 1
ATOM 2671 C CA . LEU A 1 210 ? 14.587 24.990 25.037 1.00 29.18 210 LEU A CA 1
ATOM 2672 C C . LEU A 1 210 ? 13.567 25.712 25.913 1.00 31.43 210 LEU A C 1
ATOM 2673 O O . LEU A 1 210 ? 12.387 25.360 25.910 1.00 31.42 210 LEU A O 1
ATOM 2689 N N . ALA A 1 211 ? 14.009 26.773 26.612 1.00 33.14 211 ALA A N 1
ATOM 2690 C CA . ALA A 1 211 ? 13.107 27.574 27.444 1.00 35.15 211 ALA A CA 1
ATOM 2691 C C . ALA A 1 211 ? 12.200 28.458 26.568 1.00 36.28 211 ALA A C 1
ATOM 2692 O O . ALA A 1 211 ? 12.384 28.546 25.345 1.00 36.75 211 ALA A O 1
ATOM 2699 N N . SER A 1 217 ? 21.579 32.270 27.560 1.00 62.61 217 SER A N 1
ATOM 2700 C CA . SER A 1 217 ? 22.194 31.896 26.289 1.00 62.91 217 SER A CA 1
ATOM 2701 C C . SER A 1 217 ? 23.724 31.891 26.399 1.00 63.03 217 SER A C 1
ATOM 2702 O O . SER A 1 217 ? 24.374 31.038 25.795 1.00 63.28 217 SER A O 1
ATOM 2709 N N . PHE A 1 218 ? 24.299 32.845 27.155 1.00 62.64 218 PHE A N 1
ATOM 2710 C CA . PHE A 1 218 ? 25.747 32.936 27.351 1.00 62.49 218 PHE A CA 1
ATOM 2711 C C . PHE A 1 218 ? 26.202 31.966 28.445 1.00 63.01 218 PHE A C 1
ATOM 2712 O O . PHE A 1 218 ? 25.539 31.855 29.474 1.00 63.09 218 PHE A O 1
ATOM 2729 N N . MET A 1 219 ? 27.347 31.297 28.237 1.00 63.29 219 MET A N 1
ATOM 2730 C CA . MET A 1 219 ? 27.918 30.355 29.196 1.00 64.18 219 MET A CA 1
ATOM 2731 C C . MET A 1 219 ? 29.443 30.492 29.219 1.00 64.47 219 MET A C 1
ATOM 2732 O O . MET A 1 219 ? 30.066 30.451 28.161 1.00 64.55 219 MET A O 1
ATOM 2746 N N . MET A 1 220 ? 30.046 30.635 30.414 1.00 64.51 220 MET A N 1
ATOM 2747 C CA . MET A 1 220 ? 31.507 30.767 30.542 1.00 65.16 220 MET A CA 1
ATOM 2748 C C . MET A 1 220 ? 32.223 29.428 30.732 1.00 64.96 220 MET A C 1
ATOM 2749 O O . MET A 1 220 ? 33.375 29.424 31.170 1.00 65.17 220 MET A O 1
ATOM 2763 N N . THR A 1 221 ? 31.592 28.310 30.345 1.00 64.27 221 THR A N 1
ATOM 2764 C CA . THR A 1 221 ? 32.178 26.982 30.497 1.00 64.01 221 THR A CA 1
ATOM 2765 C C . THR A 1 221 ? 32.853 26.507 29.194 1.00 63.51 221 THR A C 1
ATOM 2766 O O . THR A 1 221 ? 32.656 27.128 28.144 1.00 63.80 221 THR A O 1
ATOM 2777 N N . PRO A 1 222 ? 33.639 25.404 29.217 1.00 62.48 222 PRO A N 1
ATOM 2778 C CA . PRO A 1 222 ? 34.233 24.915 27.962 1.00 61.82 222 PRO A CA 1
ATOM 2779 C C . PRO A 1 222 ? 33.238 24.130 27.092 1.00 60.66 222 PRO A C 1
ATOM 2780 O O . PRO A 1 222 ? 33.426 24.067 25.876 1.00 60.84 222 PRO A O 1
ATOM 2791 N N . TYR A 1 223 ? 32.192 23.526 27.705 1.00 59.19 223 TYR A N 1
ATOM 2792 C CA . TYR A 1 223 ? 31.202 22.721 26.988 1.00 58.25 223 TYR A CA 1
ATOM 2793 C C . TYR A 1 223 ? 30.290 23.542 26.065 1.00 55.79 223 TYR A C 1
ATOM 2794 O O . TYR A 1 223 ? 29.518 24.373 26.543 1.00 56.22 223 TYR A O 1
ATOM 2812 N N . VAL A 1 224 ? 30.370 23.289 24.746 1.00 53.09 224 VAL A N 1
ATOM 2813 C CA . VAL A 1 224 ? 29.507 23.943 23.751 1.00 50.77 224 VAL A CA 1
ATOM 2814 C C . VAL A 1 224 ? 28.299 23.025 23.483 1.00 47.38 224 VAL A C 1
ATOM 2815 O O . VAL A 1 224 ? 28.433 21.795 23.489 1.00 47.47 224 VAL A O 1
ATOM 2828 N N . VAL A 1 225 ? 27.125 23.622 23.260 1.00 44.08 225 VAL A N 1
ATOM 2829 C CA . VAL A 1 225 ? 25.897 22.864 23.039 1.00 41.31 225 VAL A CA 1
ATOM 2830 C C . VAL A 1 225 ? 25.854 22.268 21.613 1.00 37.64 225 VAL A C 1
ATOM 2831 O O . VAL A 1 225 ? 26.423 22.821 20.677 1.00 37.62 225 VAL A O 1
ATOM 2844 N N . THR A 1 226 ? 25.216 21.110 21.487 1.00 34.52 226 THR A N 1
ATOM 2845 C CA . THR A 1 226 ? 25.049 20.392 20.228 1.00 32.12 226 THR A CA 1
AT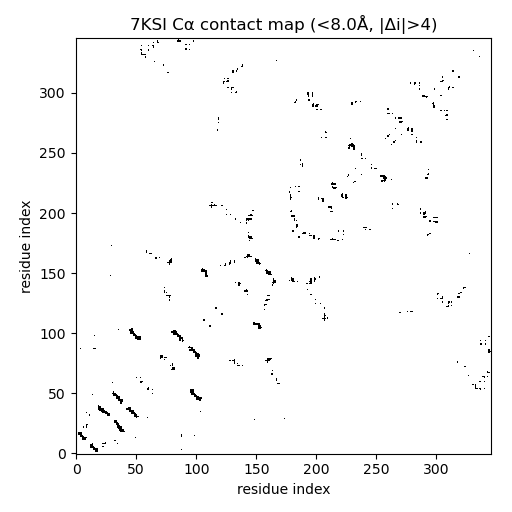OM 2846 C C . THR A 1 226 ? 23.797 20.946 19.532 1.00 28.87 226 THR A C 1
ATOM 2847 O O . THR A 1 226 ? 22.703 20.830 20.084 1.00 29.30 226 THR A O 1
ATOM 2858 N N . ARG A 1 227 ? 23.956 21.555 18.342 1.00 25.67 227 ARG A N 1
ATOM 2859 C CA . ARG A 1 227 ? 22.845 22.166 17.612 1.00 23.94 227 ARG A CA 1
ATOM 2860 C C . ARG A 1 227 ? 22.399 21.401 16.330 1.00 21.17 227 ARG A C 1
ATOM 2861 O O . ARG A 1 227 ? 21.388 21.780 15.749 1.00 19.78 227 ARG A O 1
ATOM 2882 N N . TYR A 1 228 ? 23.056 20.262 15.998 1.00 20.55 228 TYR A N 1
ATOM 2883 C CA . TYR A 1 228 ? 22.845 19.456 14.764 1.00 20.31 228 TYR A CA 1
ATOM 2884 C C . TYR A 1 228 ? 21.464 18.845 14.551 1.00 18.36 228 TYR A C 1
ATOM 2885 O O . TYR A 1 228 ? 21.154 18.447 13.419 1.00 18.00 228 TYR A O 1
ATOM 2903 N N . TYR A 1 229 ? 20.669 18.713 15.608 1.00 16.57 229 TYR A N 1
ATOM 2904 C CA . TYR A 1 229 ? 19.328 18.122 15.536 1.00 16.13 229 TYR A CA 1
ATOM 2905 C C . TYR A 1 229 ? 18.200 19.186 15.525 1.00 16.35 229 TYR A C 1
ATOM 2906 O O . TYR A 1 229 ? 17.029 18.818 15.458 1.00 16.88 229 TYR A O 1
ATOM 2924 N N . ARG A 1 230 ? 18.543 20.478 15.577 1.00 15.86 230 ARG A N 1
ATOM 2925 C CA . ARG A 1 230 ? 17.560 21.552 15.595 1.00 16.26 230 ARG A CA 1
ATOM 2926 C C . ARG A 1 230 ? 16.948 21.764 14.222 1.00 16.70 230 ARG A C 1
ATOM 2927 O O . ARG A 1 230 ? 17.625 21.681 13.196 1.00 16.56 230 ARG A O 1
ATOM 2948 N N . ALA A 1 231 ? 15.654 22.065 14.231 1.00 16.94 231 ALA A N 1
ATOM 2949 C CA . ALA A 1 231 ? 14.883 22.241 13.014 1.00 17.34 231 ALA A CA 1
ATOM 2950 C C . ALA A 1 231 ? 15.244 23.534 12.287 1.00 18.12 231 ALA A C 1
ATOM 2951 O O . ALA A 1 231 ? 15.669 24.500 12.929 1.00 18.46 231 ALA A O 1
ATOM 2958 N N . PRO A 1 232 ? 14.994 23.623 10.966 1.00 18.84 232 PRO A N 1
ATOM 2959 C CA . PRO A 1 232 ? 15.212 24.904 10.257 1.00 19.62 232 PRO A CA 1
ATOM 2960 C C . PRO A 1 232 ? 14.528 26.091 10.927 1.00 21.47 232 PRO A C 1
ATOM 2961 O O . PRO A 1 232 ? 15.084 27.179 10.936 1.00 22.22 232 PRO A O 1
ATOM 2972 N N . GLU A 1 233 ? 13.330 25.880 11.496 1.00 21.97 233 GLU A N 1
ATOM 2973 C CA . GLU A 1 233 ? 12.592 26.963 12.129 1.00 23.06 233 GLU A CA 1
ATOM 2974 C C . GLU A 1 233 ? 13.329 27.478 13.379 1.00 23.51 233 GLU A C 1
ATOM 2975 O O . GLU A 1 233 ? 13.330 28.684 13.614 1.00 23.85 233 GLU A O 1
ATOM 2987 N N . VAL A 1 234 ? 14.056 26.602 14.095 1.00 23.26 234 VAL A N 1
ATOM 2988 C CA . VAL A 1 234 ? 14.888 27.006 15.221 1.00 23.75 234 VAL A CA 1
ATOM 2989 C C . VAL A 1 234 ? 16.176 27.683 14.675 1.00 24.42 234 VAL A C 1
ATOM 2990 O O . VAL A 1 234 ? 16.498 28.791 15.091 1.00 25.13 234 VAL A O 1
ATOM 3003 N N . ILE A 1 235 ? 16.854 27.067 13.697 1.00 24.08 235 ILE A N 1
ATOM 3004 C CA . ILE A 1 235 ? 18.064 27.631 13.085 1.00 24.71 235 ILE A CA 1
ATOM 3005 C C . ILE A 1 235 ? 17.823 29.057 12.539 1.00 25.74 235 ILE A C 1
ATOM 3006 O O . ILE A 1 235 ? 18.710 29.907 12.618 1.00 25.94 235 ILE A O 1
ATOM 3022 N N . LEU A 1 236 ? 16.656 29.296 11.940 1.00 25.76 236 LEU A N 1
ATOM 3023 C CA . LEU A 1 236 ? 16.350 30.569 11.304 1.00 26.43 236 LEU A CA 1
ATOM 3024 C C . LEU A 1 236 ? 15.409 31.513 12.116 1.00 27.58 236 LEU A C 1
ATOM 3025 O O . LEU A 1 236 ? 14.930 32.476 11.541 1.00 27.44 236 LEU A O 1
ATOM 3041 N N . GLY A 1 237 ? 15.164 31.246 13.413 1.00 28.78 237 GLY A N 1
ATOM 3042 C CA . GLY A 1 237 ? 14.275 32.039 14.285 1.00 30.03 237 GLY A CA 1
ATOM 3043 C C . GLY A 1 237 ? 12.949 32.343 13.615 1.00 31.14 237 GLY A C 1
ATOM 3044 O O . GLY A 1 237 ? 12.677 33.487 13.269 1.00 31.71 237 GLY A O 1
ATOM 3048 N N . MET A 1 238 ? 12.175 31.300 13.326 1.00 31.28 238 MET A N 1
ATOM 3049 C CA . MET A 1 238 ? 11.036 31.384 12.427 1.00 32.24 238 MET A CA 1
ATOM 3050 C C . MET A 1 238 ? 9.609 31.251 12.950 1.00 32.78 238 MET A C 1
ATOM 3051 O O . MET A 1 238 ? 8.682 31.505 12.173 1.00 34.23 238 MET A O 1
ATOM 3065 N N . GLY A 1 239 ? 9.417 30.783 14.166 1.00 31.81 239 GLY A N 1
ATOM 3066 C CA . GLY A 1 239 ? 8.079 30.451 14.647 1.00 31.23 239 GLY A CA 1
ATOM 3067 C C . GLY A 1 239 ? 7.896 28.955 14.426 1.00 29.96 239 GLY A C 1
ATOM 3068 O O . GLY A 1 239 ? 8.439 28.394 13.459 1.00 29.94 239 GLY A O 1
ATOM 3072 N N . TYR A 1 240 ? 7.195 28.282 15.352 1.00 28.71 240 TYR A N 1
ATOM 3073 C CA . TYR A 1 240 ? 7.115 26.830 15.301 1.00 27.92 240 TYR A CA 1
ATOM 3074 C C . TYR A 1 240 ? 5.838 26.242 15.887 1.00 26.55 240 TYR A C 1
ATOM 3075 O O . TYR A 1 240 ? 5.128 26.880 16.663 1.00 26.29 240 TYR A O 1
ATOM 3093 N N . LYS A 1 241 ? 5.555 25.004 15.452 1.00 25.43 241 LYS A N 1
ATOM 3094 C CA . LYS A 1 241 ? 4.435 24.175 15.865 1.00 24.73 241 LYS A CA 1
ATOM 3095 C C . LYS A 1 241 ? 5.044 22.841 16.399 1.00 23.47 241 LYS A C 1
ATOM 3096 O O . LYS A 1 241 ? 6.267 22.649 16.371 1.00 23.21 241 LYS A O 1
ATOM 3115 N N . GLU A 1 242 ? 4.188 21.941 16.901 1.00 22.16 242 GLU A N 1
ATOM 3116 C CA . GLU A 1 242 ? 4.581 20.638 17.441 1.00 21.23 242 GLU A CA 1
ATOM 3117 C C . GLU A 1 242 ? 5.600 19.863 16.558 1.00 19.77 242 GLU A C 1
ATOM 3118 O O . GLU A 1 242 ? 6.566 19.304 17.099 1.00 19.59 242 GLU A O 1
ATOM 3130 N N . ASN A 1 243 ? 5.392 19.844 15.220 1.00 17.88 243 ASN A N 1
ATOM 3131 C CA . ASN A 1 243 ? 6.231 19.067 14.290 1.00 17.33 243 ASN A CA 1
ATOM 3132 C C . ASN A 1 243 ? 7.663 19.601 14.108 1.00 17.19 243 ASN A C 1
ATOM 3133 O O . ASN A 1 243 ? 8.443 19.017 13.351 1.00 17.21 243 ASN A O 1
ATOM 3144 N N . VAL A 1 244 ? 8.052 20.630 14.870 1.00 16.76 244 VAL A N 1
ATOM 3145 C CA . VAL A 1 244 ? 9.447 21.068 14.941 1.00 15.91 244 VAL A CA 1
ATOM 3146 C C . VAL A 1 244 ? 10.316 19.894 15.477 1.00 15.19 244 VAL A C 1
ATOM 3147 O O . VAL A 1 244 ? 11.444 19.688 15.033 1.00 15.72 244 VAL A O 1
ATOM 3160 N N . ASP A 1 245 ? 9.752 19.109 16.407 1.00 14.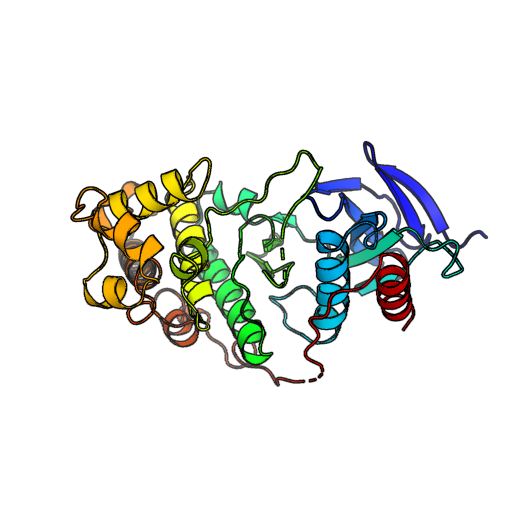17 245 ASP A N 1
ATOM 3161 C CA . ASP A 1 245 ? 10.408 17.957 16.988 1.00 14.33 245 ASP A CA 1
ATOM 3162 C C . ASP A 1 245 ? 10.511 16.804 15.993 1.00 14.08 245 ASP A C 1
ATOM 3163 O O . ASP A 1 245 ? 11.391 15.969 16.163 1.00 15.26 245 ASP A O 1
ATOM 3172 N N . ILE A 1 246 ? 9.631 16.726 14.977 1.00 13.20 246 ILE A N 1
ATOM 3173 C CA . ILE A 1 246 ? 9.728 15.661 13.966 1.00 13.14 246 ILE A CA 1
ATOM 3174 C C . ILE A 1 246 ? 11.034 15.795 13.180 1.00 14.16 246 ILE A C 1
ATOM 3175 O O . ILE A 1 246 ? 11.653 14.774 12.848 1.00 15.63 246 ILE A O 1
ATOM 3191 N N . TRP A 1 247 ? 11.523 17.025 12.954 1.00 13.78 247 TRP A N 1
ATOM 3192 C CA . TRP A 1 247 ? 12.811 17.223 12.273 1.00 13.73 247 TRP A CA 1
ATOM 3193 C C . TRP A 1 247 ? 13.936 16.531 13.071 1.00 13.29 247 TRP A C 1
ATOM 3194 O O . TRP A 1 247 ? 14.770 15.842 12.498 1.00 12.66 247 TRP A O 1
ATOM 3215 N N . SER A 1 248 ? 13.930 16.719 14.391 1.00 13.39 248 SER A N 1
ATOM 3216 C CA . SER A 1 248 ? 14.939 16.107 15.253 1.00 13.18 248 SER A CA 1
ATOM 3217 C C . SER A 1 248 ? 14.871 14.570 15.215 1.00 13.15 248 SER A C 1
ATOM 3218 O O . SER A 1 248 ? 15.915 13.925 15.128 1.00 12.56 248 SER A O 1
ATOM 3226 N N . VAL A 1 249 ? 13.659 13.980 15.193 1.00 13.50 249 VAL A N 1
ATOM 3227 C CA . VAL A 1 249 ? 13.504 12.532 15.071 1.00 14.56 249 VAL A CA 1
ATOM 3228 C C . VAL A 1 249 ? 14.111 12.065 13.713 1.00 14.26 249 VAL A C 1
ATOM 3229 O O . VAL A 1 249 ? 14.789 11.048 13.677 1.00 14.18 249 VAL A O 1
ATOM 3242 N N . GLY A 1 250 ? 13.893 12.831 12.645 1.00 13.70 250 GLY A N 1
ATOM 3243 C CA . GLY A 1 250 ? 14.463 12.552 11.334 1.00 13.69 250 GLY A CA 1
ATOM 3244 C C . GLY A 1 250 ? 15.980 12.567 11.323 1.00 13.64 250 GLY A C 1
ATOM 3245 O O . GLY A 1 250 ? 16.604 11.735 10.665 1.00 13.00 250 GLY A O 1
ATOM 3249 N N . CYS A 1 251 ? 16.586 13.562 11.986 1.00 12.95 251 CYS A N 1
ATOM 3250 C CA . CYS A 1 251 ? 18.045 13.688 12.092 1.00 12.82 251 CYS A CA 1
ATOM 3251 C C . CYS A 1 251 ? 18.599 12.457 12.834 1.00 12.90 251 CYS A C 1
ATOM 3252 O O . CYS A 1 251 ? 19.637 11.918 12.441 1.00 13.32 251 CYS A O 1
ATOM 3260 N N . ILE A 1 252 ? 17.914 12.048 13.915 1.00 12.11 252 ILE A N 1
ATOM 3261 C CA . ILE A 1 252 ? 18.301 10.891 14.752 1.00 12.49 252 ILE A CA 1
ATOM 3262 C C . ILE A 1 252 ? 18.181 9.613 13.927 1.00 13.36 252 ILE A C 1
ATOM 3263 O O . ILE A 1 252 ? 19.145 8.855 13.836 1.00 13.66 252 ILE A O 1
ATOM 3279 N N . MET A 1 253 ? 17.023 9.405 13.269 1.00 14.04 253 MET A N 1
ATOM 3280 C CA . MET A 1 253 ? 16.783 8.243 12.399 1.00 14.78 253 MET A CA 1
ATOM 3281 C C . MET A 1 253 ? 17.839 8.168 11.281 1.00 16.16 253 MET A C 1
ATOM 3282 O O . MET A 1 253 ? 18.422 7.120 11.063 1.00 16.75 253 MET A O 1
ATOM 3296 N N . GLY A 1 254 ? 18.095 9.283 10.605 1.00 16.63 254 GLY A N 1
ATOM 3297 C CA . GLY A 1 254 ? 19.076 9.327 9.531 1.00 16.89 254 GLY A CA 1
ATOM 3298 C C . GLY A 1 254 ? 20.469 8.970 9.998 1.00 17.20 254 GLY A C 1
ATOM 3299 O O . GLY A 1 254 ? 21.207 8.261 9.299 1.00 17.15 254 GLY A O 1
ATOM 3303 N N . GLU A 1 255 ? 20.832 9.450 11.180 1.00 17.45 255 GLU A N 1
ATOM 3304 C CA . GLU A 1 255 ? 22.123 9.137 11.773 1.00 18.59 255 GLU A CA 1
ATOM 3305 C C . GLU A 1 255 ? 22.190 7.669 12.175 1.00 20.04 255 GLU A C 1
ATOM 3306 O O . GLU A 1 255 ? 23.261 7.098 12.106 1.00 20.62 255 GLU A O 1
ATOM 3318 N N . MET A 1 256 ? 21.086 7.060 12.629 1.00 20.66 256 MET A N 1
ATOM 3319 C CA . MET A 1 256 ? 21.086 5.634 12.967 1.00 22.28 256 MET A CA 1
ATOM 3320 C C . MET A 1 256 ? 21.451 4.787 11.734 1.00 23.57 256 MET A C 1
ATOM 3321 O O . MET A 1 256 ? 22.149 3.783 11.864 1.00 23.62 256 MET A O 1
ATOM 3335 N N . VAL A 1 257 ? 20.990 5.222 10.535 1.00 23.80 257 VAL A N 1
ATOM 3336 C CA . VAL A 1 257 ? 21.200 4.524 9.272 1.00 24.52 257 VAL A CA 1
ATOM 3337 C C . VAL A 1 257 ? 22.610 4.792 8.714 1.00 25.51 257 VAL A C 1
ATOM 3338 O O . VAL A 1 257 ? 23.319 3.852 8.345 1.00 26.14 257 VAL A O 1
ATOM 3351 N N . ARG A 1 258 ? 23.010 6.072 8.643 1.00 24.90 258 ARG A N 1
ATOM 3352 C CA . ARG A 1 258 ? 24.292 6.511 8.083 1.00 24.93 258 ARG A CA 1
ATOM 3353 C C . ARG A 1 258 ? 25.489 6.412 9.052 1.00 25.20 258 ARG A C 1
ATOM 3354 O O . ARG A 1 258 ? 26.631 6.412 8.579 1.00 26.27 258 ARG A O 1
ATOM 3375 N N . HIS A 1 259 ? 25.248 6.364 10.373 1.00 24.22 259 HIS A N 1
ATOM 3376 C CA . HIS A 1 259 ? 26.289 6.340 11.421 1.00 24.63 259 HIS A CA 1
ATOM 3377 C C . HIS A 1 259 ? 27.192 7.571 11.410 1.00 26.48 259 HIS A C 1
ATOM 3378 O O . HIS A 1 259 ? 28.341 7.501 11.856 1.00 27.58 259 HIS A O 1
ATOM 3392 N N . LYS A 1 260 ? 26.651 8.700 10.928 1.00 26.41 260 LYS A N 1
ATOM 3393 C CA . LYS A 1 260 ? 27.317 9.992 10.859 1.00 26.63 260 LYS A CA 1
ATOM 3394 C C . LYS A 1 260 ? 26.262 11.084 11.035 1.00 25.06 260 LYS A C 1
ATOM 3395 O O . LYS A 1 260 ? 25.154 10.949 10.505 1.00 24.92 260 LYS A O 1
ATOM 3414 N N . ILE A 1 261 ? 26.606 12.181 11.721 1.00 23.56 261 ILE A N 1
ATOM 3415 C CA . ILE A 1 261 ? 25.676 13.308 11.896 1.00 22.53 261 ILE A CA 1
ATOM 3416 C C . ILE A 1 261 ? 25.265 13.878 10.513 1.00 21.01 261 ILE A C 1
ATOM 3417 O O . ILE A 1 261 ? 26.131 14.087 9.665 1.00 20.89 261 ILE A O 1
ATOM 3433 N N . LEU A 1 262 ? 23.960 14.068 10.266 1.00 19.86 262 LEU A N 1
ATOM 3434 C CA . LEU A 1 262 ? 23.486 14.524 8.949 1.00 19.73 262 LEU A CA 1
ATOM 3435 C C . LEU A 1 262 ? 23.883 15.957 8.614 1.00 18.69 262 LEU A C 1
ATOM 3436 O O . LEU A 1 262 ? 24.337 16.229 7.505 1.00 17.77 262 LEU A O 1
ATOM 3452 N N . PHE A 1 263 ? 23.700 16.877 9.575 1.00 17.91 263 PHE A N 1
ATOM 3453 C CA . PHE A 1 263 ? 23.915 18.299 9.356 1.00 17.39 263 PHE A CA 1
ATOM 3454 C C . PHE A 1 263 ? 24.919 18.883 10.338 1.00 18.16 263 PHE A C 1
ATOM 3455 O O . PHE A 1 263 ? 24.560 19.697 11.187 1.00 18.44 263 PHE A O 1
ATOM 3472 N N . PRO A 1 264 ? 26.214 18.538 10.197 1.00 18.66 264 PRO A N 1
ATOM 3473 C CA . PRO A 1 264 ? 27.227 19.111 11.095 1.00 18.96 264 PRO A CA 1
ATOM 3474 C C . PRO A 1 264 ? 27.576 20.570 10.738 1.00 19.74 264 PRO A C 1
ATOM 3475 O O . PRO A 1 264 ? 27.089 21.115 9.749 1.00 18.94 264 PRO A O 1
ATOM 3486 N N . GLY A 1 265 ? 28.418 21.187 11.555 1.00 20.67 265 GLY A N 1
ATOM 3487 C CA . GLY A 1 265 ? 28.842 22.554 11.318 1.00 21.81 265 GLY A CA 1
ATOM 3488 C C . GLY A 1 265 ? 29.363 23.221 12.565 1.00 22.52 265 GLY A C 1
ATOM 3489 O O . GLY A 1 265 ? 28.919 22.894 13.671 1.00 22.94 265 GLY A O 1
ATOM 3493 N N . ARG A 1 266 ? 30.317 24.147 12.394 1.00 22.66 266 ARG A N 1
ATOM 3494 C CA . ARG A 1 266 ? 30.871 24.906 13.513 1.00 24.07 266 ARG A CA 1
ATOM 3495 C C . ARG A 1 266 ? 29.781 25.770 14.187 1.00 24.05 266 ARG A C 1
ATOM 3496 O O . ARG A 1 266 ? 29.758 25.898 15.408 1.00 24.05 266 ARG A O 1
ATOM 3517 N N . ASP A 1 267 ? 28.862 26.303 13.386 1.00 23.56 267 ASP A N 1
ATOM 3518 C CA . ASP A 1 267 ? 27.744 27.127 13.838 1.00 24.07 267 ASP A CA 1
ATOM 3519 C C . ASP A 1 267 ? 26.581 26.942 12.806 1.00 21.95 267 ASP A C 1
ATOM 3520 O O . ASP A 1 267 ? 26.667 26.056 11.934 1.00 21.92 267 ASP A O 1
ATOM 3529 N N . TYR A 1 268 ? 25.489 27.703 12.926 1.00 20.54 268 TYR A N 1
ATOM 3530 C CA . TYR A 1 268 ? 24.359 27.598 12.011 1.00 20.46 268 TYR A CA 1
ATOM 3531 C C . TYR A 1 268 ? 24.686 27.869 10.534 1.00 20.18 268 TYR A C 1
ATOM 3532 O O . TYR A 1 268 ? 23.945 27.383 9.693 1.00 19.99 268 TYR A O 1
ATOM 3550 N N . ILE A 1 269 ? 25.770 28.604 10.214 1.00 19.74 269 ILE A N 1
ATOM 3551 C CA . ILE A 1 269 ? 26.149 28.892 8.824 1.00 20.73 269 ILE A CA 1
ATOM 3552 C C . ILE A 1 269 ? 26.459 27.557 8.079 1.00 20.21 269 ILE A C 1
ATOM 3553 O O . ILE A 1 269 ? 25.756 27.210 7.127 1.00 19.73 269 ILE A O 1
ATOM 3569 N N . ASP A 1 270 ? 27.466 26.804 8.561 1.00 19.57 270 ASP A N 1
ATOM 3570 C CA . ASP A 1 270 ? 27.853 25.497 8.023 1.00 19.14 270 ASP A CA 1
ATOM 3571 C C . ASP A 1 270 ? 26.666 24.535 8.089 1.00 18.84 270 ASP A C 1
ATOM 3572 O O . ASP A 1 270 ? 26.459 23.747 7.174 1.00 19.06 270 ASP A O 1
ATOM 3581 N N . GLN A 1 271 ? 25.923 24.544 9.208 1.00 18.20 271 GLN A N 1
ATOM 3582 C CA . GLN A 1 271 ? 24.793 23.636 9.384 1.00 17.91 271 GLN A CA 1
ATOM 3583 C C . GLN A 1 271 ? 23.727 23.865 8.303 1.00 16.59 271 GLN A C 1
ATOM 3584 O O . GLN A 1 271 ? 23.263 22.895 7.708 1.00 15.70 271 GLN A O 1
ATOM 3598 N N . TRP A 1 272 ? 23.343 25.129 8.039 1.00 15.96 272 TRP A N 1
ATOM 3599 C CA . TRP A 1 272 ? 22.339 25.408 6.999 1.00 16.37 272 TRP A CA 1
ATOM 3600 C C . TRP A 1 272 ? 22.829 24.984 5.605 1.00 16.94 272 TRP A C 1
ATOM 3601 O O . TRP A 1 272 ? 22.034 24.480 4.802 1.00 17.10 272 TRP A O 1
ATOM 3622 N N . ASN A 1 273 ? 24.136 25.138 5.332 1.00 17.02 273 ASN A N 1
ATOM 3623 C CA . ASN A 1 273 ? 24.737 24.693 4.074 1.00 17.72 273 ASN A CA 1
ATOM 3624 C C . ASN A 1 273 ? 24.529 23.172 3.909 1.00 18.17 273 ASN A C 1
ATOM 3625 O O . ASN A 1 273 ? 24.054 22.747 2.868 1.00 18.79 273 ASN A O 1
ATOM 3636 N N . LYS A 1 274 ? 24.809 22.379 4.955 1.00 17.34 274 LYS A N 1
ATOM 3637 C CA . LYS A 1 274 ? 24.620 20.929 4.920 1.00 17.19 274 LYS A CA 1
ATOM 3638 C C . LYS A 1 274 ? 23.159 20.542 4.683 1.00 16.85 274 LYS A C 1
ATOM 3639 O O . LYS A 1 274 ? 22.898 19.580 3.961 1.00 17.28 274 LYS A O 1
ATOM 3658 N N . VAL A 1 275 ? 22.214 21.307 5.230 1.00 16.15 275 VAL A N 1
ATOM 3659 C CA . VAL A 1 275 ? 20.792 21.050 5.027 1.00 16.21 275 VAL A CA 1
ATOM 3660 C C . VAL A 1 275 ? 20.417 21.258 3.538 1.00 17.10 275 VAL A C 1
ATOM 3661 O O . VAL A 1 275 ? 19.813 20.364 2.946 1.00 17.51 275 VAL A O 1
ATOM 3674 N N . ILE A 1 276 ? 20.715 22.450 2.962 1.00 17.24 276 ILE A N 1
ATOM 3675 C CA . ILE A 1 276 ? 20.371 22.753 1.568 1.00 17.51 276 ILE A CA 1
ATOM 3676 C C . ILE A 1 276 ? 21.165 21.893 0.578 1.00 18.13 276 ILE A C 1
ATOM 3677 O O . ILE A 1 276 ? 20.615 21.511 -0.436 1.00 17.90 276 ILE A O 1
ATOM 3693 N N . GLU A 1 277 ? 22.432 21.575 0.857 1.00 18.96 277 GLU A N 1
ATOM 3694 C CA . GLU A 1 277 ? 23.233 20.732 -0.049 1.00 19.60 277 GLU A CA 1
ATOM 3695 C C . GLU A 1 277 ? 22.627 19.340 -0.218 1.00 20.82 277 GLU A C 1
ATOM 3696 O O . GLU A 1 277 ? 22.642 18.788 -1.322 1.00 21.47 277 GLU A O 1
ATOM 3708 N N . GLN A 1 278 ? 22.064 18.783 0.861 1.00 20.77 278 GLN A N 1
ATOM 3709 C CA . GLN A 1 278 ? 21.495 17.439 0.843 1.00 20.38 278 GLN A CA 1
ATOM 3710 C C . GLN A 1 278 ? 20.012 17.376 0.478 1.00 20.54 278 GLN A C 1
ATOM 3711 O O . GLN A 1 278 ? 19.612 16.491 -0.283 1.00 20.97 278 GLN A O 1
ATOM 3725 N N . LEU A 1 279 ? 19.185 18.262 1.048 1.00 20.05 279 LEU A N 1
ATOM 3726 C CA . LEU A 1 279 ? 17.733 18.249 0.804 1.00 20.25 279 LEU A CA 1
ATOM 3727 C C . LEU A 1 279 ? 17.262 19.216 -0.288 1.00 19.98 279 LEU A C 1
ATOM 3728 O O . LEU A 1 279 ? 16.125 19.092 -0.749 1.00 19.97 279 LEU A O 1
ATOM 3744 N N . GLY A 1 280 ? 18.093 20.192 -0.642 1.00 19.24 280 GLY A N 1
ATOM 3745 C CA . GLY A 1 280 ? 17.774 21.166 -1.672 1.00 19.37 280 GLY A CA 1
ATOM 3746 C C . GLY A 1 280 ? 17.268 22.463 -1.096 1.00 20.03 280 GLY A C 1
ATOM 3747 O O . GLY A 1 280 ? 16.815 22.513 0.055 1.00 20.28 280 GLY A O 1
ATOM 3751 N N . THR A 1 281 ? 17.363 23.529 -1.899 1.00 20.02 281 THR A N 1
ATOM 3752 C CA . THR A 1 281 ? 16.900 24.868 -1.545 1.00 21.27 281 THR A CA 1
ATOM 3753 C C . THR A 1 281 ? 15.402 24.810 -1.309 1.00 22.79 281 THR A C 1
ATOM 3754 O O . THR A 1 281 ? 14.699 24.211 -2.121 1.00 23.49 281 THR A O 1
ATOM 3765 N N . PRO A 1 282 ? 14.887 25.377 -0.205 1.00 23.71 282 PRO A N 1
ATOM 3766 C CA . PRO A 1 282 ? 13.444 25.271 0.047 1.00 24.95 282 PRO A CA 1
ATOM 3767 C C . PRO A 1 282 ? 12.579 26.060 -0.935 1.00 27.51 282 PRO A C 1
ATOM 3768 O O . PRO A 1 282 ? 13.077 26.950 -1.638 1.00 28.34 282 PRO A O 1
ATOM 3779 N N . CYS A 1 283 ? 11.277 25.714 -0.990 1.00 28.37 283 CYS A N 1
ATOM 3780 C CA . CYS A 1 283 ? 10.295 26.326 -1.901 1.00 29.98 283 CYS A CA 1
ATOM 3781 C C . CYS A 1 283 ? 10.123 27.842 -1.643 1.00 29.72 283 CYS A C 1
ATOM 3782 O O . CYS A 1 283 ? 10.356 28.291 -0.517 1.00 29.91 283 CYS A O 1
ATOM 3790 N N . PRO A 1 284 ? 9.587 28.627 -2.610 1.00 29.16 284 PRO A N 1
ATOM 3791 C CA . PRO A 1 284 ? 9.329 30.048 -2.325 1.00 28.79 284 PRO A CA 1
ATOM 3792 C C . PRO A 1 284 ? 8.294 30.248 -1.220 1.00 28.68 284 PRO A C 1
ATOM 3793 O O . PRO A 1 284 ? 8.395 31.243 -0.499 1.00 29.26 284 PRO A O 1
ATOM 3804 N N . GLU A 1 285 ? 7.344 29.296 -1.027 1.00 28.40 285 GLU A N 1
ATOM 3805 C CA . GLU A 1 285 ? 6.345 29.388 0.059 1.00 28.54 285 GLU A CA 1
ATOM 3806 C C . GLU A 1 285 ? 7.014 29.449 1.440 1.00 28.01 285 GLU A C 1
ATOM 3807 O O . GLU A 1 285 ? 6.568 30.202 2.307 1.00 28.34 285 GLU A O 1
ATOM 3811 N N . PHE A 1 286 ? 8.094 28.670 1.635 1.00 26.66 286 PHE A N 1
ATOM 3812 C CA . PHE A 1 286 ? 8.879 28.684 2.877 1.00 25.48 286 PHE A CA 1
ATOM 3813 C C . PHE A 1 286 ? 9.682 30.001 2.982 1.00 25.61 286 PHE A C 1
ATOM 3814 O O . PHE A 1 286 ? 9.763 30.590 4.062 1.00 24.43 286 PHE A O 1
ATOM 3831 N N . MET A 1 287 ? 10.297 30.442 1.857 1.00 26.60 287 MET A N 1
ATOM 3832 C CA . MET A 1 287 ? 11.081 31.684 1.818 1.00 28.75 287 MET A CA 1
ATOM 3833 C C . MET A 1 287 ? 10.247 32.889 2.282 1.00 31.01 287 MET A C 1
ATOM 3834 O O . MET A 1 287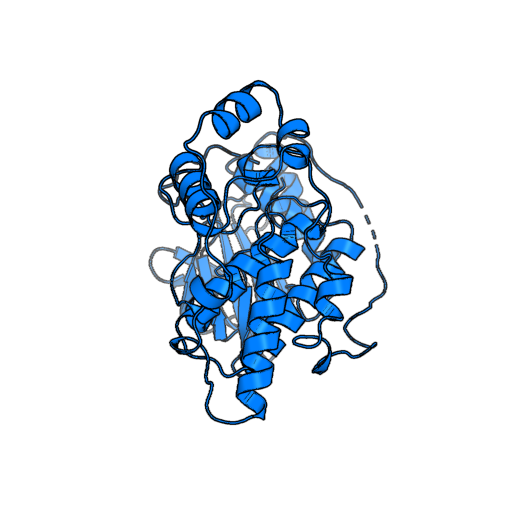 ? 10.770 33.731 3.005 1.00 31.31 287 MET A O 1
ATOM 3848 N N . LYS A 1 288 ? 8.947 32.953 1.911 1.00 32.63 288 LYS A N 1
ATOM 3849 C CA . LYS A 1 288 ? 8.062 34.061 2.325 1.00 34.44 288 LYS A CA 1
ATOM 3850 C C . LYS A 1 288 ? 7.769 34.100 3.838 1.00 35.02 288 LYS A C 1
ATOM 3851 O O . LYS A 1 288 ? 7.353 35.148 4.337 1.00 35.84 288 LYS A O 1
ATOM 3870 N N . LYS A 1 289 ? 7.971 32.984 4.569 1.00 34.28 289 LYS A N 1
ATOM 3871 C CA . LYS A 1 289 ? 7.724 32.925 6.015 1.00 34.18 289 LYS A CA 1
ATOM 3872 C C . LYS A 1 289 ? 8.946 33.318 6.878 1.00 34.30 289 LYS A C 1
ATOM 3873 O O . LYS A 1 289 ? 8.826 33.389 8.104 1.00 34.90 289 LYS A O 1
ATOM 3892 N N . LEU A 1 290 ? 10.108 33.582 6.260 1.00 33.83 290 LEU A N 1
ATOM 3893 C CA . LEU A 1 290 ? 11.308 34.001 6.985 1.00 34.02 290 LEU A CA 1
ATOM 3894 C C . LEU A 1 290 ? 11.287 35.520 7.286 1.00 34.94 290 LEU A C 1
ATOM 3895 O O . LEU A 1 290 ? 10.675 36.290 6.544 1.00 35.03 290 LEU A O 1
ATOM 3911 N N . GLN A 1 291 ? 11.991 35.953 8.348 1.00 35.43 291 GLN A N 1
ATOM 3912 C CA . GLN A 1 291 ? 12.111 37.385 8.657 1.00 36.23 291 GLN A CA 1
ATOM 3913 C C . GLN A 1 291 ? 12.982 38.032 7.557 1.00 36.30 291 GLN A C 1
ATOM 3914 O O . GLN A 1 291 ? 13.841 37.350 6.999 1.00 36.01 291 GLN A O 1
ATOM 3928 N N . PRO A 1 292 ? 12.760 39.320 7.198 1.00 36.36 292 PRO A N 1
ATOM 3929 C CA . PRO A 1 292 ? 13.493 39.907 6.056 1.00 35.96 292 PRO A CA 1
ATOM 3930 C C . PRO A 1 292 ? 15.025 39.725 6.014 1.00 35.33 292 PRO A C 1
ATOM 3931 O O . PRO A 1 292 ? 15.543 39.326 4.976 1.00 35.40 292 PRO A O 1
ATOM 3942 N N . THR A 1 293 ? 15.751 40.028 7.093 1.00 35.19 293 THR A N 1
ATOM 3943 C CA . THR A 1 293 ? 17.212 39.909 7.094 1.00 35.63 293 THR A CA 1
ATOM 3944 C C . THR A 1 293 ? 17.673 38.455 6.861 1.00 35.26 293 THR A C 1
ATOM 3945 O O . THR A 1 293 ? 18.568 38.229 6.041 1.00 35.68 293 THR A O 1
ATOM 3956 N N . VAL A 1 294 ? 17.044 37.478 7.535 1.00 34.15 294 VAL A N 1
ATOM 3957 C CA . VAL A 1 294 ? 17.386 36.061 7.363 1.00 33.16 294 VAL A CA 1
ATOM 3958 C C . VAL A 1 294 ? 16.998 35.596 5.962 1.00 31.90 294 VAL A C 1
ATOM 3959 O O . VAL A 1 294 ? 17.763 34.866 5.336 1.00 30.90 294 VAL A O 1
ATOM 3972 N N . ARG A 1 295 ? 15.826 36.042 5.460 1.00 31.85 295 ARG A N 1
ATOM 3973 C CA . ARG A 1 295 ? 15.339 35.701 4.122 1.00 31.90 295 ARG A CA 1
ATOM 3974 C C . ARG A 1 295 ? 16.362 36.108 3.058 1.00 31.29 295 ARG A C 1
ATOM 3975 O O . ARG A 1 295 ? 16.650 35.327 2.160 1.00 31.14 295 ARG A O 1
ATOM 3996 N N . ASN A 1 296 ? 16.932 37.315 3.181 1.00 30.62 296 ASN A N 1
ATOM 3997 C CA . ASN A 1 296 ? 17.950 37.796 2.247 1.00 29.90 296 ASN A CA 1
ATOM 3998 C C . ASN A 1 296 ? 19.168 36.860 2.265 1.00 28.12 296 ASN A C 1
ATOM 3999 O O . ASN A 1 296 ? 19.662 36.494 1.208 1.00 28.33 296 ASN A O 1
ATOM 4010 N N . TYR A 1 297 ? 19.634 36.469 3.457 1.00 26.48 297 TYR A N 1
ATOM 4011 C CA . TYR A 1 297 ? 20.760 35.555 3.586 1.00 25.76 297 TYR A CA 1
ATOM 4012 C C . TYR A 1 297 ? 20.472 34.206 2.899 1.00 24.75 297 TYR A C 1
ATOM 4013 O O . TYR A 1 297 ? 21.299 33.726 2.129 1.00 24.57 297 TYR A O 1
ATOM 4031 N N . VAL A 1 298 ? 19.314 33.604 3.200 1.00 24.40 298 VAL A N 1
ATOM 4032 C CA . VAL A 1 298 ? 18.941 32.276 2.707 1.00 25.35 298 VAL A CA 1
ATOM 4033 C C . VAL A 1 298 ? 18.722 32.262 1.192 1.00 26.68 298 VAL A C 1
ATOM 4034 O O . VAL A 1 298 ? 19.186 31.343 0.517 1.00 27.25 298 VAL A O 1
ATOM 4047 N N . GLU A 1 299 ? 18.051 33.289 0.646 1.00 27.17 299 GLU A N 1
ATOM 4048 C CA . GLU A 1 299 ? 17.819 33.363 -0.794 1.00 27.95 299 GLU A CA 1
ATOM 4049 C C . GLU A 1 299 ? 19.087 33.687 -1.599 1.00 27.84 299 GLU A C 1
ATOM 4050 O O . GLU A 1 299 ? 19.116 33.390 -2.788 1.00 28.07 299 GLU A O 1
ATOM 4062 N N . ASN A 1 300 ? 20.148 34.225 -0.959 1.00 27.67 300 ASN A N 1
ATOM 4063 C CA . ASN A 1 300 ? 21.401 34.556 -1.653 1.00 28.02 300 ASN A CA 1
ATOM 4064 C C . ASN A 1 300 ? 22.460 33.460 -1.604 1.00 27.12 300 ASN A C 1
ATOM 4065 O O . ASN A 1 300 ? 23.499 33.622 -2.240 1.00 27.26 300 ASN A O 1
ATOM 4076 N N . ARG A 1 301 ? 22.209 32.336 -0.902 1.00 25.66 301 ARG A N 1
ATOM 4077 C CA . ARG A 1 301 ? 23.119 31.191 -0.957 1.00 24.93 301 ARG A CA 1
ATOM 4078 C C . ARG A 1 301 ? 22.994 30.557 -2.360 1.00 24.89 301 ARG A C 1
ATOM 4079 O O . ARG A 1 301 ? 21.921 30.663 -2.982 1.00 24.62 301 ARG A O 1
ATOM 4100 N N . PRO A 1 302 ? 24.004 29.786 -2.842 1.00 24.78 302 PRO A N 1
ATOM 4101 C CA . PRO A 1 302 ? 23.819 29.070 -4.117 1.00 24.89 302 PRO A CA 1
ATOM 4102 C C . PRO A 1 302 ? 22.583 28.168 -4.084 1.00 25.31 302 PRO A C 1
ATOM 4103 O O . PRO A 1 302 ? 22.160 27.716 -3.009 1.00 25.79 302 PRO A O 1
ATOM 4114 N N . LYS A 1 303 ? 21.997 27.925 -5.250 1.00 24.52 303 LYS A N 1
ATOM 4115 C CA . LYS A 1 303 ? 20.820 27.083 -5.366 1.00 24.55 303 LYS A CA 1
ATOM 4116 C C . LYS A 1 303 ? 21.255 25.629 -5.445 1.00 25.06 303 LYS A C 1
ATOM 4117 O O . LYS A 1 303 ? 22.223 25.302 -6.136 1.00 25.23 303 LYS A O 1
ATOM 4136 N N . TYR A 1 304 ? 20.551 24.762 -4.706 1.00 24.86 304 TYR A N 1
ATOM 4137 C CA . TYR A 1 304 ? 20.809 23.331 -4.658 1.00 25.45 304 TYR A CA 1
ATOM 4138 C C . TYR A 1 304 ? 19.528 22.594 -5.010 1.00 25.97 304 TYR A C 1
ATOM 4139 O O . TYR A 1 304 ? 18.468 22.930 -4.491 1.00 25.92 304 TYR A O 1
ATOM 4157 N N . ALA A 1 305 ? 19.610 21.626 -5.923 1.00 26.33 305 ALA A N 1
ATOM 4158 C CA . ALA A 1 305 ? 18.455 20.816 -6.287 1.00 27.18 305 ALA A CA 1
ATOM 4159 C C . ALA A 1 305 ? 18.126 19.810 -5.159 1.00 27.95 305 ALA A C 1
ATOM 4160 O O . ALA A 1 305 ? 16.959 19.490 -4.930 1.00 28.30 305 ALA A O 1
ATOM 4167 N N . GLY A 1 306 ? 19.153 19.295 -4.492 1.00 27.92 306 GLY A N 1
ATOM 4168 C CA . GLY A 1 306 ? 18.971 18.321 -3.430 1.00 28.38 306 GLY A CA 1
ATOM 4169 C C . GLY A 1 306 ? 19.031 16.919 -3.974 1.00 28.22 306 GLY A C 1
ATOM 4170 O O . GLY A 1 306 ? 18.694 16.685 -5.140 1.00 28.23 306 GLY A O 1
ATOM 4174 N N . LEU A 1 307 ? 19.486 15.989 -3.132 1.00 27.35 307 LEU A N 1
ATOM 4175 C CA . LEU A 1 307 ? 19.619 14.594 -3.511 1.00 27.36 307 LEU A CA 1
ATOM 4176 C C . LEU A 1 307 ? 18.350 13.834 -3.145 1.00 27.11 307 LEU A C 1
ATOM 4177 O O . LEU A 1 307 ? 17.630 14.191 -2.211 1.00 27.49 307 LEU A O 1
ATOM 4193 N N . THR A 1 308 ? 18.058 12.797 -3.914 1.00 26.20 308 THR A N 1
ATOM 4194 C CA . THR A 1 308 ? 16.878 11.970 -3.681 1.00 25.57 308 THR A CA 1
ATOM 4195 C C . THR A 1 308 ? 17.114 11.133 -2.414 1.00 24.21 308 THR A C 1
ATOM 4196 O O . THR A 1 308 ? 18.267 10.892 -2.055 1.00 24.06 308 THR A O 1
ATOM 4207 N N . PHE A 1 309 ? 16.041 10.688 -1.739 1.00 23.14 309 PHE A N 1
ATOM 4208 C CA . PHE A 1 309 ? 16.195 9.897 -0.510 1.00 22.73 309 PHE A CA 1
ATOM 4209 C C . PHE A 1 309 ? 16.886 8.527 -0.771 1.00 23.31 309 PHE A C 1
ATOM 4210 O O . PHE A 1 309 ? 17.830 8.194 -0.036 1.00 23.37 309 PHE A O 1
ATOM 4227 N N . PRO A 1 310 ? 16.602 7.806 -1.885 1.00 23.54 310 PRO A N 1
ATOM 4228 C CA . PRO A 1 310 ? 17.422 6.625 -2.205 1.00 23.71 310 PRO A CA 1
ATOM 4229 C C . PRO A 1 310 ? 18.919 6.991 -2.336 1.00 24.37 310 PRO A C 1
ATOM 4230 O O . PRO A 1 310 ? 19.735 6.218 -1.882 1.00 24.63 310 PRO A O 1
ATOM 4241 N N . LYS A 1 311 ? 19.285 8.200 -2.818 1.00 25.33 311 LYS A N 1
ATOM 4242 C CA . LYS A 1 311 ? 20.706 8.619 -2.887 1.00 27.04 311 LYS A CA 1
ATOM 4243 C C . LYS A 1 311 ? 21.276 9.047 -1.515 1.00 27.96 311 LYS A C 1
ATOM 4244 O O . LYS A 1 311 ? 22.456 8.813 -1.246 1.00 28.83 311 LYS A O 1
ATOM 4263 N N . LEU A 1 312 ? 20.467 9.712 -0.676 1.00 27.37 312 LEU A N 1
ATOM 4264 C CA . LEU A 1 312 ? 20.904 10.132 0.656 1.00 27.25 312 LEU A CA 1
ATOM 4265 C C . LEU A 1 312 ? 21.078 8.918 1.579 1.00 27.37 312 LEU A C 1
ATOM 4266 O O . LEU A 1 312 ? 21.959 8.932 2.435 1.00 27.49 312 LEU A O 1
ATOM 4282 N N . PHE A 1 313 ? 20.216 7.889 1.425 1.00 27.16 313 PHE A N 1
ATOM 4283 C CA . PHE A 1 313 ? 20.216 6.681 2.243 1.00 27.78 313 PHE A CA 1
ATOM 4284 C C . PHE A 1 313 ? 20.164 5.420 1.363 1.00 29.44 313 PHE A C 1
ATOM 4285 O O . PHE A 1 313 ? 19.121 4.778 1.261 1.00 28.86 313 PHE A O 1
ATOM 4302 N N . PRO A 1 314 ? 21.283 5.053 0.711 1.00 31.31 314 PRO A N 1
ATOM 4303 C CA . PRO A 1 314 ? 21.255 3.878 -0.181 1.00 32.18 314 PRO A CA 1
ATOM 4304 C C . PRO A 1 314 ? 20.993 2.542 0.516 1.00 33.07 314 PRO A C 1
ATOM 4305 O O . PRO A 1 314 ? 21.131 2.418 1.732 1.00 32.92 314 PRO A O 1
ATOM 4316 N N . ASP A 1 315 ? 20.632 1.533 -0.291 1.00 33.71 315 ASP A N 1
ATOM 4317 C CA . ASP A 1 315 ? 20.305 0.173 0.158 1.00 34.54 315 ASP A CA 1
ATOM 4318 C C . ASP A 1 315 ? 21.451 -0.493 0.943 1.00 34.87 315 ASP A C 1
ATOM 4319 O O . ASP A 1 315 ? 21.185 -1.341 1.797 1.00 34.84 315 ASP A O 1
ATOM 4328 N N . SER A 1 316 ? 22.709 -0.085 0.681 1.00 35.22 316 SER A N 1
ATOM 4329 C CA . SER A 1 316 ? 23.907 -0.575 1.378 1.00 36.20 316 SER A CA 1
ATOM 4330 C C . SER A 1 316 ? 23.823 -0.345 2.890 1.00 36.98 316 SER A C 1
ATOM 4331 O O . SER A 1 316 ? 24.401 -1.117 3.656 1.00 37.55 316 SER A O 1
ATOM 4339 N N . LEU A 1 317 ? 23.165 0.750 3.318 1.00 36.86 317 LEU A N 1
ATOM 4340 C CA . LEU A 1 317 ? 23.023 1.095 4.732 1.00 37.36 317 LEU A CA 1
ATOM 4341 C C . LEU A 1 317 ? 21.911 0.313 5.447 1.00 38.72 317 LEU A C 1
ATOM 4342 O O . LEU A 1 317 ? 21.866 0.351 6.672 1.00 38.86 317 LEU A O 1
ATOM 4358 N N . PHE A 1 318 ? 21.008 -0.357 4.713 1.00 39.69 318 PHE A N 1
ATOM 4359 C CA . PHE A 1 318 ? 19.913 -1.115 5.317 1.00 40.96 318 PHE A CA 1
ATOM 4360 C C . PHE A 1 318 ? 20.154 -2.624 5.178 1.00 42.61 318 PHE A C 1
ATOM 4361 O O . PHE A 1 318 ? 20.785 -3.052 4.207 1.00 43.04 318 PHE A O 1
ATOM 4378 N N . PRO A 1 319 ? 19.645 -3.457 6.110 1.00 43.20 319 PRO A N 1
ATOM 4379 C CA . PRO A 1 319 ? 19.783 -4.912 5.932 1.00 44.05 319 PRO A CA 1
ATOM 4380 C C . PRO A 1 319 ? 18.792 -5.357 4.858 1.00 45.05 319 PRO A C 1
ATOM 4381 O O . PRO A 1 319 ? 17.647 -5.619 5.194 1.00 46.39 319 PRO A O 1
ATOM 4392 N N . ALA A 1 320 ? 19.168 -5.316 3.572 1.00 43.97 320 ALA A N 1
ATOM 4393 C CA . ALA A 1 320 ? 18.250 -5.619 2.471 1.00 43.38 320 ALA A CA 1
ATOM 4394 C C . ALA A 1 320 ? 18.572 -6.969 1.817 1.00 41.74 320 ALA A C 1
ATOM 4395 O O . ALA A 1 320 ? 19.111 -7.019 0.710 1.00 42.33 320 ALA A O 1
ATOM 4402 N N . ASP A 1 321 ? 18.198 -8.057 2.503 1.00 39.39 321 ASP A N 1
ATOM 4403 C CA . ASP A 1 321 ? 18.441 -9.439 2.074 1.00 37.43 321 ASP A CA 1
ATOM 4404 C C . ASP A 1 321 ? 17.127 -10.146 1.672 1.00 34.72 321 ASP A C 1
ATOM 4405 O O . ASP A 1 321 ? 16.992 -10.593 0.535 1.00 35.43 321 ASP A O 1
ATOM 4414 N N . SER A 1 322 ? 16.158 -10.215 2.586 1.00 31.72 322 SER A N 1
ATOM 4415 C CA . SER A 1 322 ? 14.865 -10.855 2.359 1.00 29.14 322 SER A CA 1
ATOM 4416 C C . SER A 1 322 ? 13.818 -9.860 1.847 1.00 26.58 322 SER A C 1
ATOM 4417 O O . SER A 1 322 ? 13.968 -8.661 2.065 1.00 26.27 322 SER A O 1
ATOM 4425 N N . GLU A 1 323 ? 12.696 -10.364 1.278 1.00 24.37 323 GLU A N 1
ATOM 4426 C CA . GLU A 1 323 ? 11.573 -9.514 0.858 1.00 22.50 323 GLU A CA 1
ATOM 4427 C C . GLU A 1 323 ? 11.036 -8.734 2.063 1.00 21.55 323 GLU A C 1
ATOM 4428 O O . GLU A 1 323 ? 10.742 -7.541 1.942 1.00 19.96 323 GLU A O 1
ATOM 4440 N N . HIS A 1 324 ? 11.001 -9.369 3.257 1.00 21.50 324 HIS A N 1
ATOM 4441 C CA . HIS A 1 324 ? 10.582 -8.661 4.470 1.00 21.74 324 HIS A CA 1
ATOM 4442 C C . HIS A 1 324 ? 11.447 -7.404 4.717 1.00 22.29 324 HIS A C 1
ATOM 4443 O O . HIS A 1 324 ? 10.907 -6.322 4.916 1.00 22.59 324 HIS A O 1
ATOM 4457 N N . ASN A 1 325 ? 12.776 -7.552 4.671 1.00 22.12 325 ASN A N 1
ATOM 4458 C CA . ASN A 1 325 ? 13.679 -6.440 4.923 1.00 23.01 325 ASN A CA 1
ATOM 4459 C C . ASN A 1 325 ? 13.728 -5.425 3.780 1.00 22.62 325 ASN A C 1
ATOM 4460 O O . ASN A 1 325 ? 13.949 -4.242 4.044 1.00 22.64 325 ASN A O 1
ATOM 4471 N N . LYS A 1 326 ? 13.506 -5.851 2.528 1.00 21.84 326 LYS A N 1
ATOM 4472 C CA . LYS A 1 326 ? 13.479 -4.922 1.400 1.00 21.37 326 LYS A CA 1
ATOM 4473 C C . LYS A 1 326 ? 12.284 -3.976 1.553 1.00 20.28 326 LYS A C 1
ATOM 4474 O O . LYS A 1 326 ? 12.435 -2.774 1.334 1.00 20.46 326 LYS A O 1
ATOM 4493 N N . LEU A 1 327 ? 11.119 -4.501 1.971 1.00 18.95 327 LEU A N 1
ATOM 4494 C CA . LEU A 1 327 ? 9.949 -3.665 2.178 1.00 18.75 327 LEU A CA 1
ATOM 4495 C C . LEU A 1 327 ? 10.195 -2.700 3.337 1.00 18.29 327 LEU A C 1
ATOM 4496 O O . LEU A 1 327 ? 9.938 -1.501 3.199 1.00 18.85 327 LEU A O 1
ATOM 4512 N N . LYS A 1 328 ? 10.738 -3.211 4.462 1.00 17.28 328 LYS A N 1
ATOM 4513 C CA . LYS A 1 328 ? 11.031 -2.380 5.627 1.00 17.11 328 LYS A CA 1
ATOM 4514 C C . LYS A 1 328 ? 12.000 -1.252 5.286 1.00 17.29 328 LYS A C 1
ATOM 4515 O O . LYS A 1 328 ? 11.805 -0.164 5.771 1.00 18.52 328 LYS A O 1
ATOM 4534 N N . ALA A 1 329 ? 13.025 -1.487 4.454 1.00 16.94 329 ALA A N 1
ATOM 4535 C CA . ALA A 1 329 ? 13.973 -0.439 4.061 1.00 17.24 329 ALA A CA 1
ATOM 4536 C C . ALA A 1 329 ? 13.304 0.665 3.232 1.00 17.77 329 ALA A C 1
ATOM 4537 O O . ALA A 1 329 ? 13.581 1.849 3.456 1.00 17.62 329 ALA A O 1
ATOM 4544 N N . SER A 1 330 ? 12.401 0.291 2.308 1.00 17.74 330 SER A N 1
ATOM 4545 C CA . SER A 1 330 ? 11.674 1.276 1.494 1.00 17.86 330 SER A CA 1
ATOM 4546 C C . SER A 1 330 ? 10.702 2.072 2.387 1.00 18.35 330 SER A C 1
ATOM 4547 O O . SER A 1 330 ? 10.558 3.273 2.188 1.00 19.21 330 SER A O 1
ATOM 4555 N N . GLN A 1 331 ? 10.083 1.426 3.393 1.00 17.84 331 GLN A N 1
ATOM 4556 C CA . GLN A 1 331 ? 9.194 2.094 4.344 1.00 17.89 331 GLN A CA 1
ATOM 4557 C C . GLN A 1 331 ? 10.011 3.043 5.241 1.00 18.08 331 GLN A C 1
ATOM 4558 O O . GLN A 1 331 ? 9.556 4.155 5.514 1.00 18.65 331 GLN A O 1
ATOM 4572 N N . ALA A 1 332 ? 11.216 2.622 5.676 1.00 17.87 332 ALA A N 1
ATOM 4573 C CA . ALA A 1 332 ? 12.104 3.455 6.495 1.00 18.79 332 ALA A CA 1
ATOM 4574 C C . ALA A 1 332 ? 12.535 4.693 5.690 1.00 19.46 332 ALA A C 1
ATOM 4575 O O . ALA A 1 332 ? 12.447 5.808 6.202 1.00 19.28 332 ALA A O 1
ATOM 4582 N N . ARG A 1 333 ? 12.918 4.518 4.409 1.00 19.79 333 ARG A N 1
ATOM 4583 C CA . ARG A 1 333 ? 13.278 5.660 3.560 1.00 20.12 333 ARG A CA 1
ATOM 4584 C C . ARG A 1 333 ? 12.076 6.579 3.381 1.00 19.46 333 ARG A C 1
ATOM 4585 O O . ARG A 1 333 ? 12.223 7.801 3.463 1.00 19.36 333 ARG A O 1
ATOM 4606 N N . ASP A 1 334 ? 10.876 6.002 3.197 1.00 18.90 334 ASP A N 1
ATOM 4607 C CA . ASP A 1 334 ? 9.659 6.797 3.039 1.00 18.79 334 ASP A CA 1
ATOM 4608 C C . ASP A 1 334 ? 9.407 7.688 4.254 1.00 18.38 334 ASP A C 1
ATOM 4609 O O . ASP A 1 334 ? 9.103 8.861 4.081 1.00 19.27 334 ASP A O 1
ATOM 4618 N N . LEU A 1 335 ? 9.558 7.151 5.456 1.00 17.42 335 LEU A N 1
ATOM 4619 C CA . LEU A 1 335 ? 9.377 7.920 6.686 1.00 16.85 335 LEU A CA 1
ATOM 4620 C C . LEU A 1 335 ? 10.456 9.015 6.793 1.00 16.05 335 LEU A C 1
ATOM 4621 O O . LEU A 1 335 ? 10.118 10.153 7.092 1.00 16.20 335 LEU A O 1
ATOM 4637 N N . LEU A 1 336 ? 11.726 8.699 6.495 1.00 15.61 336 LEU A N 1
ATOM 4638 C CA . LEU A 1 336 ? 12.801 9.716 6.499 1.00 16.21 336 LEU A CA 1
ATOM 4639 C C . LEU A 1 336 ? 12.470 10.899 5.555 1.00 16.04 336 LEU A C 1
ATOM 4640 O O . LEU A 1 336 ? 12.632 12.054 5.955 1.00 16.04 336 LEU A O 1
ATOM 4656 N N . SER A 1 337 ? 11.942 10.588 4.371 1.00 15.22 337 SER A N 1
ATOM 4657 C CA . SER A 1 337 ? 11.484 11.509 3.296 1.00 15.27 337 SER A CA 1
ATOM 4658 C C . SER A 1 337 ? 10.439 12.483 3.801 1.00 15.39 337 SER A C 1
ATOM 4659 O O . SER A 1 337 ? 10.385 13.576 3.252 1.00 16.46 337 SER A O 1
ATOM 4667 N N . LYS A 1 338 ? 9.621 12.059 4.762 1.00 14.50 338 LYS A N 1
ATOM 4668 C CA . LYS A 1 338 ? 8.484 12.810 5.282 1.00 15.16 338 LYS A CA 1
ATOM 4669 C C . LYS A 1 338 ? 8.819 13.612 6.574 1.00 15.70 338 LYS A C 1
ATOM 4670 O O . LYS A 1 338 ? 8.133 14.580 6.878 1.00 15.52 338 LYS A O 1
ATOM 4689 N N . MET A 1 339 ? 9.872 13.208 7.315 1.00 16.14 339 MET A N 1
ATOM 4690 C CA . MET A 1 339 ? 10.337 13.892 8.525 1.00 16.38 339 MET A CA 1
ATOM 4691 C C . MET A 1 339 ? 11.414 14.917 8.177 1.00 16.36 339 MET A C 1
ATOM 4692 O O . MET A 1 339 ? 11.410 16.017 8.729 1.00 18.04 339 MET A O 1
ATOM 4706 N N . LEU A 1 340 ? 12.360 14.554 7.300 1.00 15.12 340 LEU A N 1
ATOM 4707 C CA . LEU A 1 340 ? 13.418 15.473 6.893 1.00 15.42 340 LEU A CA 1
ATOM 4708 C C . LEU A 1 340 ? 12.922 16.403 5.760 1.00 15.15 340 LEU A C 1
ATOM 4709 O O . LEU A 1 340 ? 13.424 16.346 4.645 1.00 15.92 340 LEU A O 1
ATOM 4725 N N . VAL A 1 341 ? 11.943 17.256 6.088 1.00 14.41 341 VAL A N 1
ATOM 4726 C CA . VAL A 1 341 ? 11.285 18.196 5.186 1.00 14.55 341 VAL A CA 1
ATOM 4727 C C . VAL A 1 341 ? 11.505 19.585 5.777 1.00 15.68 341 VAL A C 1
ATOM 4728 O O . VAL A 1 341 ? 11.121 19.834 6.922 1.00 15.97 341 VAL A O 1
ATOM 4741 N N . ILE A 1 342 ? 12.177 20.462 5.032 1.00 16.24 342 ILE A N 1
ATOM 4742 C CA . ILE A 1 342 ? 12.533 21.781 5.543 1.00 17.50 342 ILE A CA 1
ATOM 4743 C C . ILE A 1 342 ? 11.310 22.595 5.965 1.00 17.95 342 ILE A C 1
ATOM 4744 O O . ILE A 1 342 ? 11.304 23.161 7.052 1.00 18.63 342 ILE A O 1
ATOM 4760 N N . ASP A 1 343 ? 10.303 22.669 5.103 1.00 18.37 343 ASP A N 1
ATOM 4761 C CA . ASP A 1 343 ? 9.106 23.453 5.354 1.00 19.61 343 ASP A CA 1
ATOM 4762 C C . ASP A 1 343 ? 8.203 22.718 6.334 1.00 20.12 343 ASP A C 1
ATOM 4763 O O . ASP A 1 343 ? 7.715 21.641 5.990 1.00 20.48 343 ASP A O 1
ATOM 4772 N N . PRO A 1 344 ? 7.922 23.287 7.522 1.00 20.36 344 PRO A N 1
ATOM 4773 C CA . PRO A 1 344 ? 7.056 22.579 8.473 1.00 21.45 344 PRO A CA 1
ATOM 4774 C C . PRO A 1 344 ? 5.608 22.413 8.022 1.00 22.30 344 PRO A C 1
ATOM 4775 O O . PRO A 1 344 ? 4.934 21.524 8.532 1.00 22.12 344 PRO A O 1
ATOM 4786 N N . ALA A 1 345 ? 5.132 23.218 7.053 1.00 22.35 345 ALA A N 1
ATOM 4787 C CA . ALA A 1 345 ? 3.779 23.042 6.527 1.00 22.93 345 ALA A CA 1
ATOM 4788 C C . ALA A 1 345 ? 3.652 21.701 5.765 1.00 23.09 345 ALA A C 1
ATOM 4789 O O . ALA A 1 345 ? 2.562 21.129 5.717 1.00 24.59 345 ALA A O 1
ATOM 4796 N N . LYS A 1 346 ? 4.762 21.193 5.197 1.00 21.78 346 LYS A N 1
ATOM 4797 C CA . LYS A 1 346 ? 4.817 19.938 4.445 1.00 21.21 346 LYS A CA 1
ATOM 4798 C C . LYS A 1 346 ? 5.389 18.751 5.244 1.00 19.57 346 LYS A C 1
ATOM 4799 O O . LYS A 1 346 ? 5.329 17.624 4.762 1.00 19.11 346 LYS A O 1
ATOM 4818 N N . ARG A 1 347 ? 5.976 19.001 6.429 1.00 18.37 347 ARG A N 1
ATOM 4819 C CA . ARG A 1 347 ? 6.564 17.951 7.251 1.00 17.44 347 ARG A CA 1
ATOM 4820 C C . ARG A 1 347 ? 5.468 17.176 7.974 1.00 18.06 347 ARG A C 1
ATOM 4821 O O . ARG A 1 347 ? 4.482 17.765 8.422 1.00 18.74 347 ARG A O 1
ATOM 4842 N N 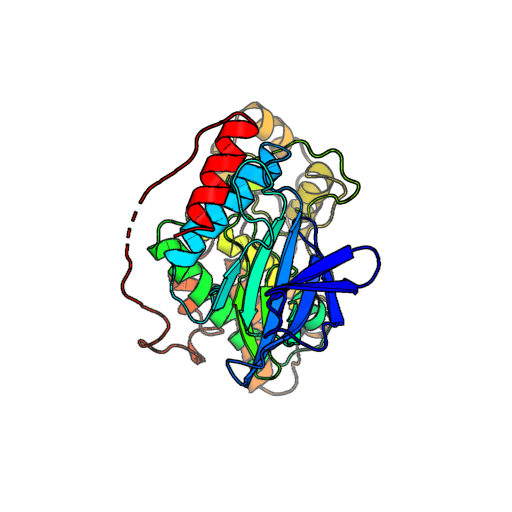. ILE A 1 348 ? 5.663 15.858 8.108 1.00 18.07 348 ILE A N 1
ATOM 4843 C CA . ILE A 1 348 ? 4.709 14.975 8.775 1.00 18.33 348 ILE A CA 1
ATOM 4844 C C . ILE A 1 348 ? 4.570 15.330 10.257 1.00 19.08 348 ILE A C 1
ATOM 4845 O O . ILE A 1 348 ? 5.533 15.779 10.888 1.00 18.89 348 ILE A O 1
ATOM 4861 N N . SER A 1 349 ? 3.357 15.143 10.805 1.00 19.33 349 SER A N 1
ATOM 4862 C CA . SER A 1 349 ? 3.061 15.386 12.209 1.00 19.63 349 SER A CA 1
ATOM 4863 C C . SER A 1 349 ? 3.431 14.142 13.043 1.00 19.32 349 SER A C 1
ATOM 4864 O O . SER A 1 349 ? 3.644 13.061 12.479 1.00 18.68 349 SER A O 1
ATOM 4872 N N . VAL A 1 350 ? 3.475 14.288 14.375 1.00 19.23 350 VAL A N 1
ATOM 4873 C CA . VAL A 1 350 ? 3.767 13.168 15.285 1.00 19.65 350 VAL A CA 1
ATOM 4874 C C . VAL A 1 350 ? 2.693 12.078 15.136 1.00 19.75 350 VAL A C 1
ATOM 4875 O O . VAL A 1 350 ? 3.025 10.891 15.034 1.00 19.08 350 VAL A O 1
ATOM 4888 N N . ASP A 1 351 ? 1.409 12.474 15.151 1.00 20.55 351 ASP A N 1
ATOM 4889 C CA . ASP A 1 351 ? 0.309 11.514 15.033 1.00 21.60 351 ASP A CA 1
ATOM 4890 C C . ASP A 1 351 ? 0.376 10.757 13.714 1.00 22.04 351 ASP A C 1
ATOM 4891 O O . ASP A 1 351 ? 0.153 9.558 13.716 1.00 22.40 351 ASP A O 1
ATOM 4900 N N . ASP A 1 352 ? 0.664 11.446 12.590 1.00 21.77 352 ASP A N 1
ATOM 4901 C CA . ASP A 1 352 ? 0.786 10.763 11.306 1.00 22.40 352 ASP A CA 1
ATOM 4902 C C . ASP A 1 352 ? 2.054 9.916 11.246 1.00 21.73 352 ASP A C 1
ATOM 4903 O O . ASP A 1 352 ? 2.039 8.892 10.576 1.00 21.85 352 ASP A O 1
ATOM 4912 N N . ALA A 1 353 ? 3.138 10.314 11.940 1.00 20.46 353 ALA A N 1
ATOM 4913 C CA . ALA A 1 353 ? 4.362 9.515 11.980 1.00 19.92 353 ALA A CA 1
ATOM 4914 C C . ALA A 1 353 ? 4.093 8.218 12.751 1.00 19.66 353 ALA A C 1
ATOM 4915 O O . ALA A 1 353 ? 4.595 7.175 12.349 1.00 19.21 353 ALA A O 1
ATOM 4922 N N . LEU A 1 354 ? 3.285 8.264 13.836 1.00 19.90 354 LEU A N 1
ATOM 4923 C CA . LEU A 1 354 ? 2.923 7.045 14.559 1.00 20.46 354 LEU A CA 1
ATOM 4924 C C . LEU A 1 354 ? 2.068 6.111 13.662 1.00 20.75 354 LEU A C 1
ATOM 4925 O O . LEU A 1 354 ? 2.107 4.903 13.852 1.00 21.60 354 LEU A O 1
ATOM 4941 N N . GLN A 1 355 ? 1.285 6.660 12.715 1.00 20.48 355 GLN A N 1
ATOM 4942 C CA . GLN A 1 355 ? 0.479 5.856 11.786 1.00 20.85 355 GLN A CA 1
ATOM 4943 C C . GLN A 1 355 ? 1.252 5.383 10.548 1.00 20.61 355 GLN A C 1
ATOM 4944 O O . GLN A 1 355 ? 0.699 4.625 9.743 1.00 21.20 355 GLN A O 1
ATOM 4958 N N . HIS A 1 356 ? 2.509 5.827 10.360 1.00 19.61 356 HIS A N 1
ATOM 4959 C CA . HIS A 1 356 ? 3.294 5.407 9.200 1.00 18.69 356 HIS A CA 1
ATOM 4960 C C . HIS A 1 356 ? 3.505 3.874 9.242 1.00 19.06 356 HIS A C 1
ATOM 4961 O O . HIS A 1 356 ? 3.764 3.357 10.317 1.00 19.27 356 HIS A O 1
ATOM 4975 N N . PRO A 1 357 ? 3.425 3.142 8.114 1.00 19.34 357 PRO A N 1
ATOM 4976 C CA . PRO A 1 357 ? 3.612 1.682 8.177 1.00 19.67 357 PRO A CA 1
ATOM 4977 C C . PRO A 1 357 ? 4.915 1.195 8.843 1.00 19.95 357 PRO A C 1
ATOM 4978 O O . PRO A 1 357 ? 4.904 0.114 9.415 1.00 19.94 357 PRO A O 1
ATOM 4989 N N . TYR A 1 358 ? 6.013 1.985 8.828 1.00 19.87 358 TYR A N 1
ATOM 4990 C CA . TYR A 1 358 ? 7.251 1.561 9.504 1.00 19.78 358 TYR A CA 1
ATOM 4991 C C . TYR A 1 358 ? 7.089 1.575 11.037 1.00 20.40 358 TYR A C 1
ATOM 4992 O O . TYR A 1 358 ? 7.742 0.775 11.707 1.00 20.49 358 TYR A O 1
ATOM 5010 N N . ILE A 1 359 ? 6.193 2.452 11.580 1.00 20.31 359 ILE A N 1
ATOM 5011 C CA . ILE A 1 359 ? 5.941 2.637 13.006 1.00 21.13 359 ILE A CA 1
ATOM 5012 C C . ILE A 1 359 ? 4.674 1.942 13.557 1.00 22.49 359 ILE A C 1
ATOM 5013 O O . ILE A 1 359 ? 4.718 1.454 14.686 1.00 22.16 359 ILE A O 1
ATOM 5029 N N . ASN A 1 360 ? 3.540 1.962 12.828 1.00 23.68 360 ASN A N 1
ATOM 5030 C CA . ASN A 1 360 ? 2.264 1.450 13.365 1.00 25.30 360 ASN A CA 1
ATOM 5031 C C . ASN A 1 360 ? 2.246 -0.046 13.737 1.00 26.22 360 ASN A C 1
ATOM 5032 O O . ASN A 1 360 ? 1.287 -0.484 14.374 1.00 26.38 360 ASN A O 1
ATOM 5043 N N . VAL A 1 361 ? 3.279 -0.816 13.366 1.00 26.43 361 VAL A N 1
ATOM 5044 C CA . VAL A 1 361 ? 3.386 -2.223 13.783 1.00 27.66 361 VAL A CA 1
ATOM 5045 C C . VAL A 1 361 ? 3.593 -2.354 15.330 1.00 29.67 361 VAL A C 1
ATOM 5046 O O . VAL A 1 361 ? 3.585 -3.468 15.844 1.00 29.28 361 VAL A O 1
ATOM 5059 N N . TRP A 1 362 ? 3.816 -1.233 16.057 1.00 31.68 362 TRP A N 1
ATOM 5060 C CA . TRP A 1 362 ? 3.979 -1.241 17.515 1.00 34.28 362 TRP A CA 1
ATOM 5061 C C . TRP A 1 362 ? 2.792 -0.560 18.240 1.00 39.42 362 TRP A C 1
ATOM 5062 O O . TRP A 1 362 ? 2.813 -0.489 19.466 1.00 39.39 362 TRP A O 1
ATOM 5083 N N . TYR A 1 363 ? 1.769 -0.064 17.512 0.00 43.82 363 TYR A N 1
ATOM 5084 C CA . TYR A 1 363 ? 0.639 0.665 18.105 0.00 49.10 363 TYR A CA 1
ATOM 5085 C C . TYR A 1 363 ? -0.122 -0.119 19.191 0.00 53.24 363 TYR A C 1
ATOM 5086 O O . TYR A 1 363 ? -0.227 -1.344 19.127 0.00 53.22 363 TYR A O 1
ATOM 5104 N N . ASP A 1 364 ? -0.625 0.606 20.205 0.00 56.68 364 ASP A N 1
ATOM 5105 C CA . ASP A 1 364 ? -1.419 0.027 21.294 0.00 60.45 364 ASP A CA 1
ATOM 5106 C C . ASP A 1 364 ? -2.116 1.157 22.094 0.00 63.91 364 ASP A C 1
ATOM 5107 O O . ASP A 1 364 ? -1.417 1.998 22.659 0.00 64.04 364 ASP A O 1
ATOM 5116 N N . PRO A 1 365 ? -3.469 1.209 22.159 0.00 66.44 365 PRO A N 1
ATOM 5117 C CA . PRO A 1 365 ? -4.132 2.306 22.899 0.00 68.46 365 PRO A CA 1
ATOM 5118 C C . PRO A 1 365 ? -3.642 2.607 24.326 0.00 71.18 365 PRO A C 1
ATOM 5119 O O . PRO A 1 365 ? -3.756 3.753 24.763 0.00 71.36 365 PRO A O 1
ATOM 5130 N N . ALA A 1 366 ? -3.109 1.604 25.049 0.00 73.08 366 ALA A N 1
ATOM 5131 C CA . ALA A 1 366 ? -2.649 1.777 26.431 0.00 75.42 366 ALA A CA 1
ATOM 5132 C C . ALA A 1 366 ? -1.447 2.729 26.632 0.00 77.93 366 ALA A C 1
ATOM 5133 O O . ALA A 1 366 ? -1.362 3.336 27.699 0.00 78.17 366 ALA A O 1
ATOM 5140 N N . GLU A 1 367 ? -0.522 2.855 25.648 0.00 79.60 367 GLU A N 1
ATOM 5141 C CA . GLU A 1 367 ? 0.665 3.724 25.787 0.00 81.71 367 GLU A CA 1
ATOM 5142 C C . GLU A 1 367 ? 0.716 4.910 24.804 0.00 83.81 367 GLU A C 1
ATOM 5143 O O . GLU A 1 367 ? 1.441 5.870 25.068 0.00 83.79 367 GLU A O 1
ATOM 5155 N N . VAL A 1 368 ? -0.011 4.844 23.673 0.00 85.41 368 VAL A N 1
ATOM 5156 C CA . VAL A 1 368 ? -0.024 5.949 22.704 0.00 87.42 368 VAL A CA 1
ATOM 5157 C C . VAL A 1 368 ? -0.765 7.159 23.283 0.00 89.38 368 VAL A C 1
ATOM 5158 O O . VAL A 1 368 ? -0.347 8.290 23.041 0.00 89.59 368 VAL A O 1
ATOM 5171 N N . GLU A 1 369 ? -1.853 6.920 24.046 0.00 90.58 369 GLU A N 1
ATOM 5172 C CA . GLU A 1 369 ? -2.667 7.967 24.665 0.00 92.30 369 GLU A CA 1
ATOM 5173 C C . GLU A 1 369 ? -2.618 7.850 26.203 0.00 93.81 369 GLU A C 1
ATOM 5174 O O . GLU A 1 369 ? -2.438 6.757 26.742 0.00 93.90 369 GLU A O 1
ATOM 5186 N N . ALA A 1 370 ? -2.768 8.986 26.901 0.00 94.85 370 ALA A N 1
ATOM 5187 C CA . ALA A 1 370 ? -2.765 9.047 28.365 0.00 96.31 370 ALA A CA 1
ATOM 5188 C C . ALA A 1 370 ? -3.520 10.305 28.856 0.00 97.65 370 ALA A C 1
ATOM 5189 O O . ALA A 1 370 ? -3.666 11.266 28.093 0.00 97.79 370 ALA A O 1
ATOM 5196 N N . PRO A 1 371 ? -4.008 10.331 30.118 0.00 98.38 371 PRO A N 1
ATOM 5197 C CA . PRO A 1 371 ? -4.742 11.520 30.586 0.00 99.08 371 PRO A CA 1
ATOM 5198 C C . PRO A 1 371 ? -3.834 12.739 30.801 0.00 100.11 371 PRO A C 1
ATOM 5199 O O . PRO A 1 371 ? -2.895 12.660 31.593 0.00 100.29 371 PRO A O 1
ATOM 5210 N N . PRO A 1 372 ? -4.073 13.871 30.103 0.00 100.59 372 PRO A N 1
ATOM 5211 C CA . PRO A 1 372 ? -3.210 15.051 30.305 0.00 101.02 372 PRO A CA 1
ATOM 5212 C C . PRO A 1 372 ? -3.524 15.822 31.597 0.00 101.64 372 PRO A C 1
ATOM 5213 O O . PRO A 1 372 ? -4.562 15.583 32.219 0.00 101.78 372 PRO A O 1
ATOM 5224 N N . PRO A 1 373 ? -2.652 16.761 32.028 0.00 101.81 373 PRO A N 1
ATOM 5225 C CA . PRO A 1 373 ? -2.940 17.515 33.260 0.00 101.97 373 PRO A CA 1
ATOM 5226 C C . PRO A 1 373 ? -4.068 18.535 33.095 0.00 102.21 373 PRO A C 1
ATOM 5227 O O . PRO A 1 373 ? -4.409 18.928 31.980 0.00 102.22 373 PRO A O 1
ATOM 5238 N N . GLN A 1 379 ? 1.435 27.037 37.172 0.00 74.49 379 GLN A N 1
ATOM 5239 C CA . GLN A 1 379 ? 1.437 26.566 35.788 0.00 75.06 379 GLN A CA 1
ATOM 5240 C C . GLN A 1 379 ? 1.922 27.670 34.839 0.00 75.41 379 GLN A C 1
ATOM 5241 O O . GLN A 1 379 ? 1.589 28.837 35.046 0.00 75.56 379 GLN A O 1
ATOM 5244 N N . LEU A 1 380 ? 2.693 27.299 33.794 0.00 75.27 380 LEU A N 1
ATOM 5245 C CA . LEU A 1 380 ? 3.231 28.238 32.799 0.00 75.57 380 LEU A CA 1
ATOM 5246 C C . LEU A 1 380 ? 4.128 29.304 33.466 0.00 75.23 380 LEU A C 1
ATOM 5247 O O . LEU A 1 380 ? 3.640 30.371 33.840 0.00 75.26 380 LEU A O 1
ATOM 5263 N N . ASP A 1 381 ? 5.434 28.991 33.628 1.00 74.56 381 ASP A N 1
ATOM 5264 C CA . ASP A 1 381 ? 6.419 29.867 34.280 1.00 74.32 381 ASP A CA 1
ATOM 5265 C C . ASP A 1 381 ? 7.540 30.270 33.304 1.00 73.67 381 ASP A C 1
ATOM 5266 O O . ASP A 1 381 ? 8.055 29.409 32.587 1.00 73.83 381 ASP A O 1
ATOM 5275 N N . GLU A 1 382 ? 7.923 31.570 33.280 1.00 72.79 382 GLU A N 1
ATOM 5276 C CA . GLU A 1 382 ? 8.990 32.081 32.399 1.00 72.37 382 GLU A CA 1
ATOM 5277 C C . GLU A 1 382 ? 9.362 33.547 32.768 1.00 71.25 382 GLU A C 1
ATOM 5278 O O . GLU A 1 382 ? 9.067 34.462 31.998 1.00 71.32 382 GLU A O 1
ATOM 5290 N N . ARG A 1 383 ? 10.022 33.761 33.930 1.00 69.96 383 ARG A N 1
ATOM 5291 C CA . ARG A 1 383 ? 10.404 35.103 34.401 1.00 69.12 383 ARG A CA 1
ATOM 5292 C C . ARG A 1 383 ? 11.881 35.183 34.818 1.00 67.29 383 ARG A C 1
ATOM 5293 O O . ARG A 1 383 ? 12.411 34.219 35.365 1.00 67.48 383 ARG A O 1
ATOM 5314 N N . GLU A 1 384 ? 12.533 36.346 34.595 1.00 65.19 384 GLU A N 1
ATOM 5315 C CA . GLU A 1 384 ? 13.940 36.551 34.967 1.00 63.50 384 GLU A CA 1
ATOM 5316 C C . GLU A 1 384 ? 14.049 36.924 36.455 1.00 61.07 384 GLU A C 1
ATOM 5317 O O . GLU A 1 384 ? 13.198 37.652 36.963 1.00 61.22 384 GLU A O 1
ATOM 5329 N N . HIS A 1 385 ? 15.078 36.402 37.156 1.00 58.69 385 HIS A N 1
ATOM 5330 C CA . HIS A 1 385 ? 15.261 36.611 38.600 1.00 56.64 385 HIS A CA 1
ATOM 5331 C C . HIS A 1 385 ? 16.743 36.772 38.989 1.00 54.04 385 HIS A C 1
ATOM 5332 O O . HIS A 1 385 ? 17.627 36.381 38.238 1.00 53.96 385 HIS A O 1
ATOM 5346 N N . THR A 1 386 ? 17.008 37.308 40.190 1.00 52.00 386 THR A N 1
ATOM 5347 C CA . THR A 1 386 ? 18.372 37.427 40.716 1.00 50.44 386 THR A CA 1
ATOM 5348 C C . THR A 1 386 ? 18.854 36.028 41.213 1.00 48.43 386 THR A C 1
ATOM 5349 O O . THR A 1 386 ? 18.033 35.120 41.379 1.00 48.33 386 THR A O 1
ATOM 5360 N N . ILE A 1 387 ? 20.173 35.871 41.500 1.00 46.33 387 ILE A N 1
ATOM 5361 C CA . ILE A 1 387 ? 20.751 34.615 42.008 1.00 44.81 387 ILE A CA 1
ATOM 5362 C C . ILE A 1 387 ? 19.991 34.143 43.256 1.00 42.87 387 ILE A C 1
ATOM 5363 O O . ILE A 1 387 ? 19.641 32.976 43.358 1.00 42.55 387 ILE A O 1
ATOM 5379 N N . GLU A 1 388 ? 19.750 35.074 44.188 1.00 41.28 388 GLU A N 1
ATOM 5380 C CA . GLU A 1 388 ? 19.092 34.829 45.476 1.00 40.00 388 GLU A CA 1
ATOM 5381 C C . GLU A 1 388 ? 17.652 34.324 45.300 1.00 38.20 388 GLU A C 1
ATOM 5382 O O . GLU A 1 388 ? 17.239 33.387 45.978 1.00 38.23 388 GLU A O 1
ATOM 5394 N N . GLU A 1 389 ? 16.893 34.971 44.413 1.00 36.84 389 GLU A N 1
ATOM 5395 C CA . GLU A 1 389 ? 15.509 34.603 44.090 1.00 35.86 389 GLU A CA 1
ATOM 5396 C C . GLU A 1 389 ? 15.461 33.210 43.413 1.00 34.77 389 GLU A C 1
ATOM 5397 O O . GLU A 1 389 ? 14.589 32.393 43.732 1.00 34.68 389 GLU A O 1
ATOM 5409 N N . TRP A 1 390 ? 16.393 32.945 42.489 1.00 33.57 390 TRP A N 1
ATOM 5410 C CA . TRP A 1 390 ? 16.456 31.638 41.832 1.00 33.38 390 TRP A CA 1
ATOM 5411 C C . TRP A 1 390 ? 16.830 30.543 42.832 1.00 33.17 390 TRP A C 1
ATOM 5412 O O . TRP A 1 390 ? 16.242 29.463 42.805 1.00 33.05 390 TRP A O 1
ATOM 5433 N N . LYS A 1 391 ? 17.776 30.834 43.730 1.00 33.00 391 LYS A N 1
ATOM 5434 C CA . LYS A 1 391 ? 18.216 29.908 44.781 1.00 33.59 391 LYS A CA 1
ATOM 5435 C C . LYS A 1 391 ? 17.027 29.482 45.653 1.00 34.47 391 LYS A C 1
ATOM 5436 O O . LYS A 1 391 ? 16.870 28.295 45.915 1.00 34.23 391 LYS A O 1
ATOM 5455 N N . GLU A 1 392 ? 16.174 30.444 46.066 1.00 35.09 392 GLU A N 1
ATOM 5456 C CA . GLU A 1 392 ? 15.002 30.148 46.889 1.00 36.31 392 GLU A CA 1
ATOM 5457 C C . GLU A 1 392 ? 13.908 29.428 46.099 1.00 36.66 392 GLU A C 1
ATOM 5458 O O . GLU A 1 392 ? 13.236 28.572 46.665 1.00 36.63 392 GLU A O 1
ATOM 5470 N N . LEU A 1 393 ? 13.710 29.772 44.824 1.00 36.87 393 LEU A N 1
ATOM 5471 C CA . LEU A 1 393 ? 12.707 29.100 44.002 1.00 37.58 393 LEU A CA 1
ATOM 5472 C C . LEU A 1 393 ? 13.065 27.621 43.826 1.00 37.52 393 LEU A C 1
ATOM 5473 O O . LEU A 1 393 ? 12.189 26.759 43.949 1.00 38.02 393 LEU A O 1
ATOM 5489 N N . ILE A 1 394 ? 14.353 27.328 43.560 1.00 36.62 394 ILE A N 1
ATOM 5490 C CA . ILE A 1 394 ? 14.833 25.954 43.386 1.00 35.83 394 ILE A CA 1
ATOM 5491 C C . ILE A 1 394 ? 14.831 25.234 44.734 1.00 36.31 394 ILE A C 1
ATOM 5492 O O . ILE A 1 394 ? 14.463 24.066 44.783 1.00 36.99 394 ILE A O 1
ATOM 5508 N N . TYR A 1 395 ? 15.241 25.908 45.820 1.00 35.87 395 TYR A N 1
ATOM 5509 C CA . TYR A 1 395 ? 15.262 25.302 47.146 1.00 36.39 395 TYR A CA 1
ATOM 5510 C C . TYR A 1 395 ? 13.860 24.904 47.594 1.00 37.38 395 TYR A C 1
ATOM 5511 O O . TYR A 1 395 ? 13.675 23.792 48.085 1.00 37.20 395 TYR A O 1
ATOM 5529 N N . LYS A 1 396 ? 12.861 25.783 47.383 1.00 38.07 396 LYS A N 1
ATOM 5530 C CA . LYS A 1 396 ? 11.473 25.465 47.726 1.00 39.00 396 LYS A CA 1
ATOM 5531 C C . LYS A 1 396 ? 10.989 24.255 46.911 1.00 39.24 396 LYS A C 1
ATOM 5532 O O . LYS A 1 396 ? 10.326 23.384 47.469 1.00 39.80 396 LYS A O 1
ATOM 5551 N N . GLU A 1 397 ? 11.366 24.165 45.624 1.00 38.50 397 GLU A N 1
ATOM 5552 C CA . GLU A 1 397 ? 10.959 23.031 44.796 1.00 38.52 397 GLU A CA 1
ATOM 5553 C C . GLU A 1 397 ? 11.589 21.709 45.274 1.00 37.75 397 GLU A C 1
ATOM 5554 O O . GLU A 1 397 ? 10.915 20.689 45.261 1.00 37.87 397 GLU A O 1
ATOM 5566 N N . VAL A 1 398 ? 12.853 21.730 45.709 1.00 36.99 398 VAL A N 1
ATOM 5567 C CA . VAL A 1 398 ? 13.534 20.543 46.242 1.00 36.99 398 VAL A CA 1
ATOM 5568 C C . VAL A 1 398 ? 12.865 20.110 47.569 1.00 38.39 398 VAL A C 1
ATOM 5569 O O . VAL A 1 398 ? 12.747 18.916 47.829 1.00 37.63 398 VAL A O 1
ATOM 5582 N N . MET A 1 399 ? 12.449 21.090 48.405 1.00 39.79 399 MET A N 1
ATOM 5583 C CA . MET A 1 399 ? 11.769 20.854 49.686 1.00 41.86 399 MET A CA 1
ATOM 5584 C C . MET A 1 399 ? 10.247 20.949 49.448 1.00 44.89 399 MET A C 1
ATOM 5585 O O . MET A 1 399 ? 9.674 22.033 49.589 1.00 45.99 399 MET A O 1
ATOM 5599 N N . ASN A 1 400 ? 9.603 19.854 49.048 1.00 46.38 400 ASN A N 1
ATOM 5600 C CA . ASN A 1 400 ? 8.158 19.871 48.767 1.00 48.14 400 ASN A CA 1
ATOM 5601 C C . ASN A 1 400 ? 7.329 19.938 50.056 1.00 49.15 400 ASN A C 1
ATOM 5602 O O . ASN A 1 400 ? 6.975 21.030 50.517 1.00 49.65 400 ASN A O 1
#

B-factor: mean 33.77, std 17.85, range [8.85, 123.61]

Organism: Homo sapiens (NCBI:txid9606)

InterPro domains:
  IPR000719 Protein kinase domain [PF00069] (64-359)
  IPR000719 Protein kinase domain [PS50011] (64-359)
  IPR000719 Protein kinase domain [SM00220] (64-359)
  IPR003527 Mitogen-activated protein (MAP) kinase, conserved site [PS01351] (99-201)
  IPR008271 Serine/threonine-protein kinase, active site [PS00108] (185-197)
  IPR008351 Mitogen-activated protein (MAP) kinase, JNK [PR01772] (114-123)
  IPR008351 Mitogen-activated protein (MAP) kinase, JNK [PR01772] (150-165)
  IPR008351 Mitogen-activated protein (MAP) kinase, JNK [PR01772] (173-184)
  IPR008351 Mitogen-activated protein (MAP) kinase, JNK [PR01772] (211-221)
  IPR008351 Mitogen-activated protein (MAP) kinase, JNK [PR01772] (236-246)
  IPR008351 Mitogen-activated protein (MAP) kinase, JNK [PR01772] (271-283)
  IPR008351 Mitogen-activated protein (MAP) kinase, JNK [PR01772] (299-315)
  IPR008351 Mitogen-activated protein (MAP) kinase, JNK [PR01772] (318-342)
  IPR008351 Mitogen-activated protein (MAP) kinase, JNK [PR01772] (362-373)
  IPR011009 Protein kinase-like domain superfamily [SSF56112] (52-396)
  IPR050117 Mitogen-activated protein (MAP) kinase [PTHR24055] (62-389)